Protein AF-A0A925EUQ7-F1 (afdb_monomer_lite)

Radius of gyration: 25.65 Å; chains: 1; bounding box: 48×37×69 Å

Structure (mmCIF, N/CA/C/O backbone):
data_AF-A0A925EUQ7-F1
#
_entry.id   AF-A0A925EUQ7-F1
#
loop_
_atom_site.group_PDB
_atom_site.id
_atom_site.type_symbol
_atom_site.label_atom_id
_atom_site.label_alt_id
_atom_site.label_comp_id
_atom_site.label_asym_id
_atom_site.label_entity_id
_atom_site.label_seq_id
_atom_site.pdbx_PDB_ins_code
_atom_site.Cartn_x
_atom_site.Cartn_y
_atom_site.Cartn_z
_atom_site.occupancy
_atom_site.B_iso_or_equiv
_atom_site.auth_seq_id
_atom_site.auth_comp_id
_atom_site.auth_asym_id
_atom_site.auth_atom_id
_atom_site.pdbx_PDB_model_num
ATOM 1 N N . MET A 1 1 ? -0.879 -7.348 19.065 1.00 62.16 1 MET A N 1
ATOM 2 C CA . MET A 1 1 ? -1.419 -6.017 18.698 1.00 62.16 1 MET A CA 1
ATOM 3 C C . MET A 1 1 ? -2.937 -6.036 18.747 1.00 62.16 1 MET A C 1
ATOM 5 O O . MET A 1 1 ? -3.529 -6.949 18.181 1.00 62.16 1 MET A O 1
ATOM 9 N N . ARG A 1 2 ? -3.569 -5.064 19.416 1.00 81.19 2 ARG A N 1
ATOM 10 C CA . ARG A 1 2 ? -5.034 -4.912 19.427 1.00 81.19 2 ARG A CA 1
ATOM 11 C C . ARG A 1 2 ? -5.450 -3.785 18.475 1.00 81.19 2 ARG A C 1
ATOM 13 O O . ARG A 1 2 ? -4.927 -2.683 18.626 1.00 81.19 2 ARG A O 1
ATOM 20 N N . PRO A 1 3 ? -6.327 -4.042 17.492 1.00 91.00 3 PRO A N 1
ATOM 21 C CA . PRO A 1 3 ? -6.837 -2.993 16.625 1.00 91.00 3 PRO A CA 1
ATOM 22 C C . PRO A 1 3 ? -8.063 -2.298 17.217 1.00 91.00 3 PRO A C 1
ATOM 24 O O . PRO A 1 3 ? -8.810 -2.874 18.006 1.00 91.00 3 PRO A O 1
ATOM 27 N N . LEU A 1 4 ? -8.316 -1.092 16.723 1.00 92.56 4 LEU A N 1
ATOM 28 C CA . LEU A 1 4 ? -9.590 -0.401 16.852 1.00 92.56 4 LEU A CA 1
ATOM 29 C C . LEU A 1 4 ? -10.462 -0.732 15.633 1.00 92.56 4 LEU A C 1
ATOM 31 O O . LEU A 1 4 ? -10.023 -0.554 14.496 1.00 92.56 4 LEU A O 1
ATOM 35 N N . ILE A 1 5 ? -11.692 -1.201 15.849 1.00 94.00 5 ILE A N 1
ATOM 36 C CA . ILE A 1 5 ? -12.590 -1.626 14.766 1.00 94.00 5 ILE A CA 1
ATOM 37 C C . ILE A 1 5 ? -13.762 -0.651 14.654 1.00 94.00 5 ILE A C 1
ATOM 39 O O . ILE A 1 5 ? -14.476 -0.400 15.623 1.00 94.00 5 ILE A O 1
ATOM 43 N N . VAL A 1 6 ? -13.977 -0.124 13.450 1.00 92.75 6 VAL A N 1
ATOM 44 C CA . VAL A 1 6 ? -15.089 0.771 13.113 1.00 92.75 6 VAL A CA 1
ATOM 45 C C . VAL A 1 6 ? -15.906 0.147 11.991 1.00 92.75 6 VAL A C 1
ATOM 47 O O . VAL A 1 6 ? -15.354 -0.302 10.989 1.00 92.75 6 VAL A O 1
ATOM 50 N N . ARG A 1 7 ? -17.231 0.157 12.115 1.00 91.69 7 ARG A N 1
ATOM 51 C CA . ARG A 1 7 ? -18.142 -0.189 11.021 1.00 91.69 7 ARG A CA 1
ATOM 52 C C . ARG A 1 7 ? -18.559 1.063 10.267 1.00 91.69 7 ARG A C 1
ATOM 54 O O . ARG A 1 7 ? -19.030 2.010 10.888 1.00 91.69 7 ARG A O 1
ATOM 61 N N . SER A 1 8 ? -18.427 1.033 8.946 1.00 84.50 8 SER A N 1
ATOM 62 C CA . SER A 1 8 ? -18.940 2.061 8.036 1.00 84.50 8 SER A CA 1
ATOM 63 C C . SER A 1 8 ? -20.470 2.022 7.960 1.00 84.50 8 SER A C 1
ATOM 65 O O . SER A 1 8 ? -21.066 0.942 7.973 1.00 84.50 8 SER A O 1
ATOM 67 N N . SER A 1 9 ? -21.101 3.190 7.844 1.00 75.19 9 SER A N 1
ATOM 68 C CA . SER A 1 9 ? -22.552 3.340 7.682 1.00 75.19 9 SER A CA 1
ATOM 69 C C . SER A 1 9 ? -23.068 2.799 6.346 1.00 75.19 9 SER A C 1
ATOM 71 O O . SER A 1 9 ? -23.958 1.952 6.328 1.00 75.19 9 SER A O 1
ATOM 73 N N . ASP A 1 10 ? -22.496 3.274 5.237 1.00 69.88 10 ASP A N 1
ATOM 74 C CA . ASP A 1 10 ? -23.041 3.061 3.889 1.00 69.88 10 ASP A CA 1
ATOM 75 C C . ASP A 1 10 ? -22.821 1.624 3.404 1.00 69.88 10 ASP A C 1
ATOM 77 O O . ASP A 1 10 ? -23.720 0.973 2.878 1.00 69.88 10 ASP A O 1
ATOM 81 N N . SER A 1 11 ? -21.599 1.118 3.579 1.00 76.50 11 SER A N 1
ATOM 82 C CA . SER A 1 11 ? -21.182 -0.177 3.033 1.00 76.50 11 SER A CA 1
ATOM 83 C C . SER A 1 11 ? -21.273 -1.323 4.035 1.00 76.50 11 SER A C 1
ATOM 85 O O . SER A 1 11 ? -21.056 -2.470 3.654 1.00 76.50 11 SER A O 1
ATOM 87 N N . LYS A 1 12 ? -21.506 -1.025 5.324 1.00 81.69 12 LYS A N 1
ATOM 88 C CA . LYS A 1 12 ? -21.314 -1.955 6.456 1.00 81.69 12 LYS A CA 1
ATOM 89 C C . LYS A 1 12 ? -19.905 -2.570 6.530 1.00 81.69 12 LYS A C 1
ATOM 91 O O . LYS A 1 12 ? -19.685 -3.499 7.304 1.00 81.69 12 LYS A O 1
ATOM 96 N N . GLY A 1 13 ? -18.951 -2.048 5.755 1.00 87.62 13 GLY A N 1
ATOM 97 C CA . GLY A 1 13 ? -17.566 -2.504 5.741 1.00 87.62 13 GLY A CA 1
ATOM 98 C C . GLY A 1 13 ? -16.857 -2.214 7.061 1.00 87.62 13 GLY A C 1
ATOM 99 O O . GLY A 1 13 ? -17.195 -1.257 7.763 1.00 87.62 13 GLY A O 1
ATOM 100 N N . LEU A 1 14 ? -15.866 -3.039 7.390 1.00 90.69 14 LEU A N 1
ATOM 101 C CA . LEU A 1 14 ? -15.052 -2.881 8.590 1.00 90.69 14 LEU A CA 1
ATOM 102 C C . LEU A 1 14 ? -13.776 -2.107 8.274 1.00 90.69 14 LEU A C 1
ATOM 104 O O . LEU A 1 14 ? -13.058 -2.412 7.326 1.00 90.69 14 LEU A O 1
ATOM 108 N N . HIS A 1 15 ? -13.496 -1.111 9.101 1.00 90.81 15 HIS A N 1
ATOM 109 C CA . HIS A 1 15 ? -12.253 -0.366 9.115 1.00 90.81 15 HIS A CA 1
ATOM 110 C C . HIS A 1 15 ? -11.481 -0.790 10.360 1.00 90.81 15 HIS A C 1
ATOM 112 O O . HIS A 1 15 ? -11.967 -0.640 11.481 1.00 90.81 15 HIS A O 1
ATOM 118 N N . VAL A 1 16 ? -10.285 -1.334 10.154 1.00 92.12 16 VAL A N 1
ATOM 119 C CA . VAL A 1 16 ? -9.424 -1.840 11.224 1.00 92.12 16 VAL A CA 1
ATOM 120 C C . VAL A 1 16 ? -8.230 -0.902 11.344 1.00 92.12 16 VAL A C 1
ATOM 122 O O . VAL A 1 16 ? -7.374 -0.857 10.461 1.00 92.12 16 VAL A O 1
ATOM 125 N N . TYR A 1 17 ? -8.198 -0.119 12.416 1.00 92.12 17 TYR A N 1
ATOM 126 C CA . TYR A 1 17 ? -7.148 0.855 12.685 1.00 92.12 17 TYR A CA 1
ATOM 127 C C . TYR A 1 17 ? -6.123 0.273 13.656 1.00 92.12 17 TYR A C 1
ATOM 129 O O . TYR A 1 17 ? -6.476 -0.309 14.682 1.00 92.12 17 TYR A O 1
ATOM 137 N N . TYR A 1 18 ? -4.847 0.487 13.348 1.00 92.38 18 TYR A N 1
ATOM 138 C CA . TYR A 1 18 ? -3.726 0.205 14.239 1.00 92.38 18 TYR A CA 1
ATOM 139 C C . TYR A 1 18 ? -3.042 1.537 14.570 1.00 92.38 18 TYR A C 1
ATOM 141 O O . TYR A 1 18 ? -2.292 2.048 13.735 1.00 92.38 18 TYR A O 1
ATOM 149 N N . PRO A 1 19 ? -3.329 2.142 15.735 1.00 92.75 19 PRO A N 1
ATOM 150 C CA . PRO A 1 19 ? -2.656 3.358 16.185 1.00 92.75 19 PRO A CA 1
ATOM 151 C C . PRO A 1 19 ? -1.192 3.059 16.507 1.00 92.75 19 PRO A C 1
ATOM 153 O O . PRO A 1 19 ? -0.906 2.409 17.502 1.00 92.75 19 PRO A O 1
ATOM 156 N N . ILE A 1 20 ? -0.260 3.469 15.649 1.00 91.25 20 ILE A N 1
ATOM 157 C CA . ILE A 1 20 ? 1.167 3.176 15.837 1.00 91.25 20 ILE A CA 1
ATOM 158 C C . ILE A 1 20 ? 1.811 4.344 16.608 1.00 91.25 20 ILE A C 1
ATOM 160 O O . ILE A 1 20 ? 1.841 5.450 16.066 1.00 91.25 20 ILE A O 1
ATOM 164 N N . PRO A 1 21 ? 2.355 4.127 17.825 1.00 91.69 21 PRO A N 1
ATOM 165 C CA . PRO A 1 21 ? 2.913 5.197 18.666 1.00 91.69 21 PRO A CA 1
ATOM 166 C C . PRO A 1 21 ? 4.316 5.658 18.236 1.00 91.69 21 PRO A C 1
ATOM 168 O O . PRO A 1 21 ? 4.877 6.580 18.822 1.00 91.69 21 PRO A O 1
ATOM 171 N N . ILE A 1 22 ? 4.903 5.006 17.232 1.00 91.25 22 ILE A N 1
ATOM 172 C CA . ILE A 1 22 ? 6.268 5.246 16.763 1.00 91.25 22 ILE A CA 1
ATOM 173 C C . ILE A 1 22 ? 6.297 5.745 15.319 1.00 91.25 22 ILE A C 1
ATOM 175 O O . ILE A 1 22 ? 5.493 5.354 14.470 1.00 91.25 22 ILE A O 1
ATOM 179 N N . THR A 1 23 ? 7.297 6.562 15.003 1.00 91.88 23 THR A N 1
ATOM 180 C CA . THR A 1 23 ? 7.538 7.001 13.628 1.00 91.88 23 THR A CA 1
ATOM 181 C C . THR A 1 23 ? 8.155 5.869 12.813 1.00 91.88 23 THR A C 1
ATOM 183 O O . THR A 1 23 ? 9.270 5.424 13.079 1.00 91.88 23 THR A O 1
ATOM 186 N N . VAL A 1 24 ? 7.454 5.433 11.766 1.00 89.62 24 VAL A N 1
ATOM 187 C CA . VAL A 1 24 ? 7.926 4.402 10.832 1.00 89.62 24 VAL A CA 1
ATOM 188 C C . VAL A 1 24 ? 7.738 4.838 9.384 1.00 89.62 24 VAL A C 1
ATOM 190 O O . VAL A 1 24 ? 6.888 5.662 9.054 1.00 89.62 24 VAL A O 1
ATOM 193 N N . SER A 1 25 ? 8.526 4.259 8.477 1.00 88.56 25 SER A N 1
ATOM 194 C CA . SER A 1 25 ? 8.350 4.496 7.044 1.00 88.56 25 SER A CA 1
ATOM 195 C C . SER A 1 25 ? 7.015 3.918 6.575 1.00 88.56 25 SER A C 1
ATOM 197 O O . SER A 1 25 ? 6.838 2.700 6.576 1.00 88.56 25 SER A O 1
ATOM 199 N N . SER A 1 26 ? 6.115 4.777 6.093 1.00 86.06 26 SER A N 1
ATOM 200 C CA . SER A 1 26 ? 4.804 4.383 5.554 1.00 86.06 26 SER A CA 1
ATOM 201 C C . SER A 1 26 ? 4.907 3.331 4.444 1.00 86.06 26 SER A C 1
ATOM 203 O O . SER A 1 26 ? 4.107 2.398 4.389 1.00 86.06 26 SER A O 1
ATOM 205 N N . TYR A 1 27 ? 5.937 3.427 3.596 1.00 85.81 27 TYR A N 1
ATOM 206 C CA . TYR A 1 27 ? 6.201 2.454 2.539 1.00 85.81 27 TYR A CA 1
ATOM 207 C C . TYR A 1 27 ? 6.536 1.063 3.093 1.00 85.81 27 TYR A C 1
ATOM 209 O O . TYR A 1 27 ? 5.933 0.073 2.675 1.00 85.81 27 TYR A O 1
ATOM 217 N N . TYR A 1 28 ? 7.488 0.971 4.030 1.00 89.50 28 TYR A N 1
ATOM 218 C CA . TYR A 1 28 ? 7.873 -0.324 4.598 1.00 89.50 28 TYR A CA 1
ATOM 219 C C . TYR A 1 28 ? 6.812 -0.875 5.544 1.00 89.50 28 TYR A C 1
ATOM 221 O O . TYR A 1 28 ? 6.623 -2.086 5.565 1.00 89.50 28 TYR A O 1
ATOM 229 N N . LEU A 1 29 ? 6.076 -0.019 6.254 1.00 91.44 29 LEU A N 1
ATOM 230 C CA . LEU A 1 29 ? 4.905 -0.420 7.027 1.00 91.44 29 LEU A CA 1
ATOM 231 C C . LEU A 1 29 ? 3.867 -1.086 6.117 1.00 91.44 29 LEU A C 1
ATOM 233 O O . LEU A 1 29 ? 3.455 -2.215 6.372 1.00 91.44 29 LEU A O 1
ATOM 237 N N . SER A 1 30 ? 3.519 -0.432 5.005 1.00 89.81 30 SER A N 1
ATOM 238 C CA . SER A 1 30 ? 2.578 -0.980 4.027 1.00 89.81 30 SER A CA 1
ATOM 239 C C . SER A 1 30 ? 3.068 -2.301 3.430 1.00 89.81 30 SER A C 1
ATOM 241 O O . SER A 1 30 ? 2.307 -3.258 3.323 1.00 89.81 30 SER A O 1
ATOM 243 N N . LYS A 1 31 ? 4.359 -2.403 3.088 1.00 89.31 31 LYS A N 1
ATOM 244 C CA . LYS A 1 31 ? 4.938 -3.663 2.604 1.00 89.31 31 LYS A CA 1
ATOM 245 C C . LYS A 1 31 ? 4.912 -4.766 3.654 1.00 89.31 31 LYS A C 1
ATOM 247 O O . LYS A 1 31 ? 4.560 -5.891 3.326 1.00 89.31 31 LYS A O 1
ATOM 252 N N . THR A 1 32 ? 5.223 -4.440 4.901 1.00 92.19 32 THR A N 1
ATOM 253 C CA . THR A 1 32 ? 5.207 -5.403 6.008 1.00 92.19 32 THR A CA 1
ATOM 254 C C . THR A 1 32 ? 3.795 -5.951 6.209 1.00 92.19 32 THR A C 1
ATOM 256 O O . THR A 1 32 ? 3.604 -7.163 6.213 1.00 92.19 32 THR A O 1
ATOM 259 N N . ALA A 1 33 ? 2.791 -5.071 6.266 1.00 92.38 33 ALA A N 1
ATOM 260 C CA . ALA A 1 33 ? 1.392 -5.472 6.390 1.00 92.38 33 ALA A CA 1
ATOM 261 C C . ALA A 1 33 ? 0.895 -6.259 5.164 1.00 92.38 33 ALA A C 1
ATOM 263 O O . ALA A 1 33 ? 0.220 -7.272 5.324 1.00 92.38 33 ALA A O 1
ATOM 264 N N . GLN A 1 34 ? 1.280 -5.859 3.945 1.00 90.88 34 GLN A N 1
ATOM 265 C CA . GLN A 1 34 ? 0.984 -6.617 2.726 1.00 90.88 34 GLN A CA 1
ATOM 266 C C . GLN A 1 34 ? 1.535 -8.047 2.814 1.00 90.88 34 GLN A C 1
ATOM 268 O O . GLN A 1 34 ? 0.799 -8.998 2.577 1.00 90.88 34 GLN A O 1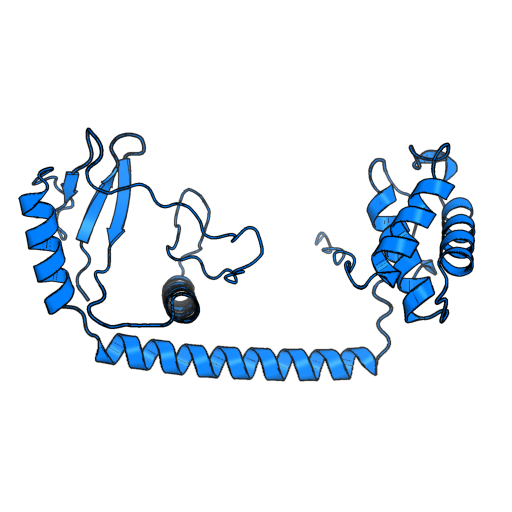
ATOM 273 N N . HIS A 1 35 ? 2.808 -8.204 3.183 1.00 89.81 35 HIS A N 1
ATOM 274 C CA . HIS A 1 35 ? 3.444 -9.516 3.281 1.00 89.81 35 HIS A CA 1
ATOM 275 C C . HIS A 1 35 ? 2.807 -10.375 4.376 1.00 89.81 35 HIS A C 1
ATOM 277 O O . HIS A 1 35 ? 2.654 -11.578 4.178 1.00 89.81 35 HIS A O 1
ATOM 283 N N . ALA A 1 36 ? 2.430 -9.778 5.511 1.00 91.12 36 ALA A N 1
ATOM 284 C CA . ALA A 1 36 ? 1.742 -10.481 6.590 1.00 91.12 36 ALA A CA 1
ATOM 285 C C . ALA A 1 36 ? 0.371 -11.009 6.137 1.00 91.12 36 ALA A C 1
ATOM 287 O O . ALA A 1 36 ? 0.075 -12.185 6.333 1.00 91.12 36 ALA A O 1
ATOM 288 N N . LEU A 1 37 ? -0.427 -10.172 5.464 1.00 90.88 37 LEU A N 1
ATOM 289 C CA . LEU A 1 37 ? -1.730 -10.561 4.918 1.00 90.88 37 LEU A CA 1
ATOM 290 C C . LEU A 1 37 ? -1.596 -11.655 3.853 1.00 90.88 37 LEU A C 1
ATOM 292 O O . LEU A 1 37 ? -2.289 -12.666 3.926 1.00 90.88 37 LEU A O 1
ATOM 296 N N . GLU A 1 38 ? -0.669 -11.493 2.908 1.00 88.69 38 GLU A N 1
ATOM 297 C CA . GLU A 1 38 ? -0.410 -12.485 1.857 1.00 88.69 38 GLU A CA 1
ATOM 298 C C . GLU A 1 38 ? 0.080 -13.821 2.438 1.00 88.69 38 GLU A C 1
ATOM 300 O O . GLU A 1 38 ? -0.362 -14.879 1.999 1.00 88.69 38 GLU A O 1
ATOM 305 N N . SER A 1 39 ? 0.944 -13.791 3.461 1.00 87.69 39 SER A N 1
ATOM 306 C CA . SER A 1 39 ? 1.436 -15.008 4.133 1.00 87.69 39 SER A CA 1
ATOM 307 C C . SER A 1 39 ? 0.339 -15.719 4.928 1.00 87.69 39 SER A C 1
ATOM 309 O O . SER A 1 39 ? 0.385 -16.936 5.074 1.00 87.69 39 SER A O 1
ATOM 311 N N . ALA A 1 40 ? -0.661 -14.976 5.404 1.00 91.25 40 ALA A N 1
ATOM 312 C CA . ALA A 1 40 ? -1.865 -15.520 6.026 1.00 91.25 40 ALA A CA 1
ATOM 313 C C . ALA A 1 40 ? -2.926 -15.980 5.000 1.00 91.25 40 ALA A C 1
ATOM 315 O O . ALA A 1 40 ? -4.020 -16.378 5.388 1.00 91.25 40 ALA A O 1
ATOM 316 N N . GLY A 1 41 ? -2.620 -15.937 3.697 1.00 91.44 41 GLY A N 1
ATOM 317 C CA . GLY A 1 41 ? -3.508 -16.397 2.625 1.00 91.44 41 GLY A CA 1
ATOM 318 C C . GLY A 1 41 ? -4.533 -15.363 2.155 1.00 91.44 41 GLY A C 1
ATOM 319 O O . GLY A 1 41 ? -5.379 -15.676 1.317 1.00 91.44 41 GLY A O 1
ATOM 320 N N . PHE A 1 42 ? -4.466 -14.123 2.645 1.00 89.25 42 PHE A N 1
ATOM 321 C CA . PHE A 1 42 ? -5.362 -13.062 2.200 1.00 89.25 42 PHE A CA 1
ATOM 322 C C . PHE A 1 42 ? -4.878 -12.420 0.901 1.00 89.25 42 PHE A C 1
ATOM 324 O O . PHE A 1 42 ? -3.694 -12.138 0.710 1.00 89.25 42 PHE A O 1
ATOM 331 N N . LYS A 1 43 ? -5.828 -12.108 0.016 1.00 87.19 43 LYS A N 1
ATOM 332 C CA . LYS A 1 43 ? -5.572 -11.384 -1.230 1.00 87.19 43 LYS A CA 1
ATOM 333 C C . LYS A 1 43 ? -6.065 -9.948 -1.105 1.00 87.19 43 LYS A C 1
ATOM 335 O O . LYS A 1 43 ? -7.248 -9.716 -0.881 1.00 87.19 43 LYS A O 1
ATOM 340 N N . LEU A 1 44 ? -5.166 -8.985 -1.300 1.00 83.44 44 LEU A N 1
ATOM 341 C CA . LEU A 1 44 ? -5.540 -7.574 -1.375 1.00 83.44 44 LEU A CA 1
ATOM 342 C C . LEU A 1 44 ? -6.313 -7.306 -2.676 1.00 83.44 44 LEU A C 1
ATOM 344 O O . LEU A 1 44 ? -5.795 -7.530 -3.773 1.00 83.44 44 LEU A O 1
ATOM 348 N N . SER A 1 45 ? -7.536 -6.797 -2.562 1.00 81.00 45 SER A N 1
ATOM 349 C CA . SER A 1 45 ? -8.402 -6.441 -3.690 1.00 81.00 45 SER A CA 1
ATOM 350 C C . SER A 1 45 ? -9.241 -5.211 -3.343 1.00 81.00 45 SER A C 1
ATOM 352 O O . SER A 1 45 ? -9.631 -4.998 -2.193 1.00 81.00 45 SER A O 1
ATOM 354 N N . SER A 1 46 ? -9.498 -4.355 -4.337 1.00 79.94 46 SER A N 1
ATOM 355 C CA . SER A 1 46 ? -10.294 -3.152 -4.083 1.00 79.94 46 SER A CA 1
ATOM 356 C C . SER A 1 46 ? -11.724 -3.510 -3.692 1.00 79.94 46 SER A C 1
ATOM 358 O O . SER A 1 46 ? -12.324 -4.386 -4.307 1.00 79.94 46 SER A O 1
ATOM 360 N N . GLY A 1 47 ? -12.256 -2.828 -2.681 1.00 80.38 47 GLY A N 1
ATOM 361 C CA . GLY A 1 47 ? -13.611 -3.046 -2.173 1.00 80.38 47 GLY A CA 1
ATOM 362 C C . GLY A 1 47 ? -13.823 -4.306 -1.323 1.00 80.38 47 GLY A C 1
ATOM 363 O O . GLY A 1 47 ? -14.906 -4.440 -0.764 1.00 80.38 47 GLY A O 1
ATOM 364 N N . GLN A 1 48 ? -12.835 -5.203 -1.183 1.00 85.94 48 GLN A N 1
ATOM 365 C CA . GLN A 1 48 ? -12.941 -6.366 -0.280 1.00 85.94 48 GLN A CA 1
ATOM 366 C C . GLN A 1 48 ? -11.918 -6.299 0.854 1.00 85.94 48 GLN A C 1
ATOM 368 O O . GLN A 1 48 ? -12.295 -6.318 2.020 1.00 85.94 48 GLN A O 1
ATOM 373 N N . LEU A 1 49 ? -10.629 -6.186 0.518 1.00 87.81 49 LEU A N 1
ATOM 374 C CA . LEU A 1 49 ? -9.550 -6.060 1.494 1.00 87.81 49 LEU A CA 1
ATOM 375 C C . LEU A 1 49 ? -8.528 -5.048 0.993 1.00 87.81 49 LEU A C 1
ATOM 377 O O . LEU A 1 49 ? -7.716 -5.314 0.102 1.00 87.81 49 LEU A O 1
ATOM 381 N N . GLU A 1 50 ? -8.577 -3.867 1.591 1.00 87.75 50 GLU A N 1
ATOM 382 C CA . GLU A 1 50 ? -7.739 -2.737 1.229 1.00 87.75 50 GLU A CA 1
ATOM 383 C C . GLU A 1 50 ? -6.779 -2.395 2.366 1.00 87.75 50 GLU A C 1
ATOM 385 O O . GLU A 1 50 ? -7.133 -2.470 3.539 1.00 87.75 50 GLU A O 1
ATOM 390 N N . LEU A 1 51 ? -5.556 -1.998 2.009 1.00 87.75 51 LEU A N 1
ATOM 391 C CA . LEU A 1 51 ? -4.514 -1.636 2.963 1.00 87.75 51 LEU A CA 1
ATOM 392 C C . LEU A 1 51 ? -4.175 -0.148 2.854 1.00 87.75 51 LEU A C 1
ATOM 394 O O . LEU A 1 51 ? -3.920 0.363 1.756 1.00 87.75 51 LEU A O 1
ATOM 398 N N . PHE A 1 52 ? -4.121 0.516 4.008 1.00 87.00 52 PHE A N 1
ATOM 399 C CA . PHE A 1 52 ? -3.796 1.932 4.147 1.00 87.00 52 PHE A CA 1
ATOM 400 C C . PHE A 1 52 ? -2.707 2.108 5.221 1.00 87.00 52 PHE A C 1
ATOM 402 O O . PHE A 1 52 ? -2.886 1.608 6.328 1.00 87.00 52 PHE A O 1
ATOM 409 N N . PRO A 1 53 ? -1.589 2.803 4.932 1.00 81.25 53 PRO A N 1
ATOM 410 C CA . PRO A 1 53 ? -1.197 3.339 3.625 1.00 81.25 53 PRO A CA 1
ATOM 411 C C . PRO A 1 53 ? -0.980 2.219 2.593 1.00 81.25 53 PRO A C 1
ATOM 413 O O . PRO A 1 53 ? -0.681 1.082 2.955 1.00 81.25 53 PRO A O 1
ATOM 416 N N . ASN A 1 54 ? -1.127 2.525 1.301 1.00 75.69 54 ASN A N 1
ATOM 417 C CA . ASN A 1 54 ? -0.873 1.551 0.236 1.00 75.69 54 ASN A CA 1
ATOM 418 C C . ASN A 1 54 ? 0.619 1.513 -0.146 1.00 75.69 54 ASN A C 1
ATOM 420 O O . ASN A 1 54 ? 1.341 2.499 -0.010 1.00 75.69 54 ASN A O 1
ATOM 424 N N . ALA A 1 55 ? 1.094 0.375 -0.661 1.00 65.50 55 ALA A N 1
ATOM 425 C CA . ALA A 1 55 ? 2.520 0.140 -0.918 1.00 65.50 55 ALA A CA 1
ATOM 426 C C . ALA A 1 55 ? 3.023 0.803 -2.218 1.00 65.50 55 ALA A C 1
ATOM 428 O O . ALA A 1 55 ? 3.893 0.266 -2.916 1.00 65.50 55 ALA A O 1
ATOM 429 N N . LYS A 1 56 ? 2.439 1.945 -2.590 1.00 68.44 56 LYS A N 1
ATOM 430 C CA . LYS A 1 56 ? 2.811 2.713 -3.778 1.00 68.44 56 LYS A CA 1
ATOM 431 C C . LYS A 1 56 ? 3.885 3.741 -3.426 1.00 68.44 56 LYS A C 1
ATOM 433 O O . LYS A 1 56 ? 4.064 4.112 -2.269 1.00 68.44 56 LYS A O 1
ATOM 438 N N . ARG A 1 57 ? 4.661 4.152 -4.432 1.00 56.38 57 ARG A N 1
ATOM 439 C CA . ARG A 1 57 ? 5.694 5.174 -4.237 1.00 56.38 57 ARG A CA 1
ATOM 440 C C . ARG A 1 57 ? 5.031 6.516 -3.935 1.00 56.38 57 ARG A C 1
ATOM 442 O O . ARG A 1 57 ? 4.099 6.908 -4.634 1.00 56.38 57 ARG A O 1
ATOM 449 N N . TYR A 1 58 ? 5.541 7.180 -2.905 1.00 52.81 58 TYR A N 1
ATOM 450 C CA . TYR A 1 58 ? 5.315 8.600 -2.677 1.00 52.81 58 TYR A CA 1
ATOM 451 C C . TYR A 1 58 ? 6.100 9.393 -3.724 1.00 52.81 58 TYR A C 1
ATOM 453 O O . TYR A 1 58 ? 7.252 9.058 -4.006 1.00 52.81 58 TYR A O 1
ATOM 461 N N . ASP A 1 59 ? 5.447 10.386 -4.314 1.00 56.72 59 ASP A N 1
ATOM 462 C CA . ASP A 1 59 ? 5.995 11.293 -5.318 1.00 56.72 59 ASP A CA 1
ATOM 463 C C . ASP A 1 59 ? 5.699 12.726 -4.841 1.00 56.72 59 ASP A C 1
ATOM 465 O O . ASP A 1 59 ? 4.525 13.097 -4.810 1.00 56.72 59 ASP A O 1
ATOM 469 N N . PRO A 1 60 ? 6.703 13.484 -4.366 1.00 53.94 60 PRO A N 1
ATOM 470 C CA . PRO A 1 60 ? 6.490 14.824 -3.821 1.00 53.94 60 PRO A CA 1
ATOM 471 C C . PRO A 1 60 ? 6.080 15.856 -4.884 1.00 53.94 60 PRO A C 1
ATOM 473 O O . PRO A 1 60 ? 5.383 16.805 -4.540 1.00 53.94 60 PRO A O 1
ATOM 476 N N . ASP A 1 61 ? 6.453 15.645 -6.150 1.00 60.75 61 ASP A N 1
ATOM 477 C CA . ASP A 1 61 ? 6.247 16.601 -7.250 1.00 60.75 61 ASP A CA 1
ATOM 478 C C . ASP A 1 61 ? 5.165 16.131 -8.246 1.00 60.75 61 ASP A C 1
ATOM 480 O O . ASP A 1 61 ? 4.815 16.833 -9.197 1.00 60.75 61 ASP A O 1
ATOM 484 N N . GLY A 1 62 ? 4.616 14.929 -8.032 1.00 58.91 62 GLY A N 1
ATOM 485 C CA . GLY A 1 62 ? 3.625 14.284 -8.891 1.00 58.91 62 GLY A CA 1
ATOM 486 C C . GLY A 1 62 ? 2.334 13.881 -8.173 1.00 58.91 62 GLY A C 1
ATOM 487 O O . GLY A 1 62 ? 2.167 14.006 -6.960 1.00 58.91 62 GLY A O 1
ATOM 488 N N . ARG A 1 63 ? 1.370 13.341 -8.933 1.00 53.91 63 ARG A N 1
ATOM 489 C CA . ARG A 1 63 ? 0.150 12.751 -8.354 1.00 53.91 63 ARG A CA 1
ATOM 490 C C . ARG A 1 63 ? 0.516 11.496 -7.568 1.00 53.91 63 ARG A C 1
ATOM 492 O O . ARG A 1 63 ? 0.741 10.429 -8.144 1.00 53.91 63 ARG A O 1
ATOM 499 N N . THR A 1 64 ? 0.520 11.601 -6.244 1.00 52.41 64 THR A N 1
ATOM 500 C CA . THR A 1 64 ? 0.686 10.423 -5.397 1.00 52.41 64 THR A CA 1
ATOM 501 C C . THR A 1 64 ? -0.476 9.454 -5.610 1.00 52.41 64 THR A C 1
ATOM 503 O O . THR A 1 64 ? -1.643 9.831 -5.675 1.00 52.41 64 THR A O 1
ATOM 506 N N . SER A 1 65 ? -0.168 8.166 -5.737 1.00 56.62 65 SER A N 1
ATOM 507 C CA . SER A 1 65 ? -1.194 7.131 -5.899 1.00 56.62 65 SER A CA 1
ATOM 508 C C . SER A 1 65 ? -1.717 6.603 -4.555 1.00 56.62 65 SER A C 1
ATOM 510 O O . SER A 1 65 ? -2.241 5.481 -4.506 1.00 56.62 65 SER A O 1
ATOM 512 N N . PHE A 1 66 ? -1.542 7.360 -3.465 1.00 65.12 66 PHE A N 1
ATOM 513 C CA . PHE A 1 66 ? -2.121 7.005 -2.172 1.00 65.12 66 PHE A CA 1
ATOM 514 C C . PHE A 1 66 ? -3.636 6.990 -2.289 1.00 65.12 66 PHE A C 1
ATOM 516 O O . PHE A 1 66 ? -4.245 7.847 -2.925 1.00 65.12 66 PHE A O 1
ATOM 523 N N . ARG A 1 67 ? -4.251 5.962 -1.712 1.00 67.31 67 ARG A N 1
ATOM 524 C CA . ARG A 1 67 ? -5.706 5.913 -1.643 1.00 67.31 67 ARG A CA 1
ATOM 525 C C . ARG A 1 67 ? -6.160 6.850 -0.532 1.00 67.31 67 ARG A C 1
ATOM 527 O O . ARG A 1 67 ? -5.613 6.796 0.569 1.00 67.31 67 ARG A O 1
ATOM 534 N N . ALA A 1 68 ? -7.163 7.671 -0.822 1.00 67.62 68 ALA A N 1
ATOM 535 C CA . ALA A 1 68 ? -7.889 8.383 0.216 1.00 67.62 68 ALA A CA 1
ATOM 536 C C . ALA A 1 68 ? -8.599 7.355 1.108 1.00 67.62 68 ALA A C 1
ATOM 538 O O . ALA A 1 68 ? -9.217 6.416 0.604 1.00 67.62 68 ALA A O 1
ATOM 539 N N . HIS A 1 69 ? -8.486 7.525 2.420 1.00 74.06 69 HIS A N 1
ATOM 540 C CA . HIS A 1 69 ? -9.234 6.742 3.396 1.00 74.06 69 HIS A CA 1
ATOM 541 C C . HIS A 1 69 ? -10.403 7.596 3.892 1.00 74.06 69 HIS A C 1
ATOM 543 O O . HIS A 1 69 ? -10.271 8.815 4.015 1.00 74.06 69 HIS A O 1
ATOM 549 N N . ARG A 1 70 ? -11.562 6.982 4.148 1.00 72.88 70 ARG A N 1
ATOM 550 C CA . ARG A 1 70 ? -12.682 7.713 4.756 1.00 72.88 70 ARG A CA 1
ATOM 551 C C . ARG A 1 70 ? -12.389 7.974 6.232 1.00 72.88 70 ARG A C 1
ATOM 553 O O . ARG A 1 70 ? -11.802 7.125 6.907 1.00 72.88 70 ARG A O 1
ATOM 560 N N . LEU A 1 71 ? -12.828 9.137 6.713 1.00 77.19 71 LEU A N 1
ATOM 561 C CA . LEU A 1 71 ? -12.729 9.495 8.123 1.00 77.19 71 LEU A CA 1
ATOM 562 C C . LEU A 1 71 ? -13.555 8.523 8.983 1.00 77.19 71 LEU A C 1
ATOM 564 O O . LEU A 1 71 ? -14.655 8.135 8.573 1.00 77.19 71 LEU A O 1
ATOM 568 N N . PRO A 1 72 ? -13.045 8.123 10.160 1.00 79.94 72 PRO A N 1
ATOM 569 C CA . PRO A 1 72 ? -13.833 7.365 11.122 1.00 79.94 72 PRO A CA 1
ATOM 570 C C . PRO A 1 72 ? -14.995 8.216 11.666 1.00 79.94 72 PRO A C 1
ATOM 572 O O . PRO A 1 72 ? -14.951 9.444 11.619 1.00 79.94 72 PRO A O 1
ATOM 575 N N . LEU A 1 73 ? -16.028 7.552 12.199 1.00 80.25 73 LEU A N 1
ATOM 576 C CA . LEU A 1 73 ? -17.189 8.179 12.858 1.00 80.25 73 LEU A CA 1
ATOM 577 C C . LEU A 1 73 ? -18.067 9.105 11.988 1.00 80.25 73 LEU A C 1
ATOM 579 O O . LEU A 1 73 ? -18.793 9.949 12.511 1.00 80.25 73 LEU A O 1
ATOM 583 N N . LEU A 1 74 ? -18.079 8.936 10.662 1.00 79.31 74 LEU A N 1
ATOM 584 C CA . LEU A 1 74 ? -19.101 9.575 9.818 1.00 79.31 74 LEU A CA 1
ATOM 585 C C . LEU A 1 74 ? -20.511 9.081 10.197 1.00 79.31 74 LEU A C 1
ATOM 587 O O . LEU A 1 74 ? -20.657 7.968 10.702 1.00 79.31 74 LEU A O 1
ATOM 591 N N . LYS A 1 75 ? -21.555 9.883 9.937 1.00 77.75 75 LYS A N 1
ATOM 592 C CA . LYS A 1 75 ? -22.954 9.593 10.321 1.00 77.75 75 LYS A CA 1
ATOM 593 C C . LYS A 1 75 ? -23.344 8.134 10.028 1.00 77.75 75 LYS A C 1
ATOM 595 O O . LYS A 1 75 ? -23.331 7.706 8.879 1.00 77.75 75 LYS A O 1
ATOM 600 N N . GLY A 1 76 ? -23.706 7.397 11.082 1.00 79.31 76 GLY A N 1
ATOM 601 C CA . GLY A 1 76 ? -24.080 5.975 11.034 1.00 79.31 76 GLY A CA 1
ATOM 602 C C . GLY A 1 76 ? -22.921 4.980 11.194 1.00 79.31 76 GLY A C 1
ATOM 603 O O . GLY A 1 76 ? -23.150 3.775 11.111 1.00 79.31 76 GLY A O 1
ATOM 604 N N . SER A 1 77 ? -21.691 5.459 11.388 1.00 87.31 77 SER A N 1
ATOM 605 C CA . SER A 1 77 ? -20.537 4.619 11.716 1.00 87.31 77 SER A CA 1
ATOM 606 C C . SER A 1 77 ? -20.463 4.387 13.221 1.00 87.31 77 SER A C 1
ATOM 608 O O . SER A 1 77 ? -20.805 5.274 14.002 1.00 87.31 77 SER A O 1
ATOM 610 N N . PHE A 1 78 ? -19.991 3.210 13.626 1.00 92.38 78 PHE A N 1
ATOM 611 C CA . PHE A 1 78 ? -19.903 2.828 15.037 1.00 92.38 78 PHE A CA 1
ATOM 612 C C . PHE A 1 78 ? -18.584 2.128 15.341 1.00 92.38 78 PHE A C 1
ATOM 614 O O . PHE A 1 78 ? -18.094 1.335 14.536 1.00 92.38 78 PHE A O 1
ATOM 621 N N . LEU A 1 79 ? -18.048 2.395 16.524 1.00 93.88 79 LEU A N 1
ATOM 622 C CA . LEU A 1 79 ? -17.039 1.575 17.173 1.00 93.88 79 LEU A CA 1
ATOM 623 C C . LEU A 1 79 ? -17.635 0.212 17.512 1.00 93.88 79 LEU A C 1
ATOM 625 O O . LEU A 1 79 ? -18.761 0.128 18.015 1.00 93.88 79 LEU A O 1
ATOM 629 N N . LEU A 1 80 ? -16.874 -0.842 17.231 1.00 94.25 80 LEU A N 1
ATOM 630 C CA . LEU A 1 80 ? -17.272 -2.215 17.504 1.00 94.25 80 LEU A CA 1
ATOM 631 C C . LEU A 1 80 ? -16.439 -2.821 18.626 1.00 94.25 80 LEU A C 1
ATOM 633 O O . LEU A 1 80 ? -15.231 -2.592 18.716 1.00 94.25 80 LEU A O 1
ATOM 637 N N . HIS A 1 81 ? -17.082 -3.657 19.436 1.00 91.62 81 HIS A N 1
ATOM 638 C CA . HIS A 1 81 ? -16.382 -4.467 20.418 1.00 91.62 81 HIS A CA 1
ATOM 639 C C . HIS A 1 81 ? -15.490 -5.506 19.699 1.00 91.62 81 HIS A C 1
ATOM 641 O O . HIS A 1 81 ? -15.993 -6.219 18.824 1.00 91.62 81 HIS A O 1
ATOM 647 N N . PRO A 1 82 ? -14.188 -5.635 20.029 1.00 85.62 82 PRO A N 1
ATOM 648 C CA . PRO A 1 82 ? -13.249 -6.429 19.228 1.00 85.62 82 PRO A CA 1
ATOM 649 C C . PRO A 1 82 ? -13.573 -7.925 19.121 1.00 85.62 82 PRO A C 1
ATOM 651 O O . PRO A 1 82 ? -13.158 -8.566 18.161 1.00 85.62 82 PRO A O 1
ATOM 654 N N . GLN A 1 83 ? -14.277 -8.489 20.107 1.00 86.94 83 GLN A N 1
ATOM 655 C CA . GLN A 1 83 ? -14.615 -9.916 20.146 1.00 86.94 83 GLN A CA 1
ATOM 656 C C . GLN A 1 83 ? -16.013 -10.214 19.602 1.00 86.94 83 GLN A C 1
ATOM 658 O O . GLN A 1 83 ? -16.207 -11.242 18.963 1.00 86.94 83 GLN A O 1
ATOM 663 N N . THR A 1 84 ? -16.988 -9.340 19.863 1.00 91.12 84 THR A N 1
ATOM 664 C CA . THR A 1 84 ? -18.399 -9.598 19.516 1.00 91.12 84 THR A CA 1
ATOM 665 C C . THR A 1 84 ? -18.819 -8.897 18.229 1.00 91.12 84 THR A C 1
ATOM 667 O O . THR A 1 84 ? -19.843 -9.246 17.655 1.00 91.12 84 THR A O 1
ATOM 670 N N . PHE A 1 85 ? -18.032 -7.924 17.752 1.00 90.69 85 PHE A N 1
ATOM 671 C CA . PHE A 1 85 ? -18.368 -7.047 16.625 1.00 90.69 85 PHE A CA 1
ATOM 672 C C . PHE A 1 85 ? -19.675 -6.260 16.822 1.00 90.69 85 PHE A C 1
ATOM 674 O O . PHE A 1 85 ? -20.239 -5.714 15.868 1.00 90.69 85 PHE A O 1
ATOM 681 N N . GLU A 1 86 ? -20.145 -6.158 18.064 1.00 93.62 86 GLU A N 1
ATOM 682 C CA . GLU A 1 86 ? -21.339 -5.400 18.407 1.00 93.62 86 GLU A CA 1
ATOM 683 C C . GLU A 1 86 ? -21.018 -3.902 18.503 1.00 93.62 86 GLU A C 1
ATOM 685 O O . GLU A 1 86 ? -19.970 -3.529 19.045 1.00 93.62 86 GLU A O 1
ATOM 690 N N . PRO A 1 87 ? -21.887 -3.024 17.973 1.00 93.06 87 PRO A N 1
ATOM 691 C CA . PRO A 1 87 ? -21.720 -1.582 18.102 1.00 93.06 87 PRO A CA 1
ATOM 692 C C . PRO A 1 87 ? -21.861 -1.148 19.557 1.00 93.06 87 PRO A C 1
ATOM 694 O O . PRO A 1 87 ? -22.864 -1.480 20.183 1.00 93.06 87 PRO A O 1
ATOM 697 N N . TYR A 1 88 ? -20.915 -0.357 20.065 1.00 93.56 88 TYR A N 1
ATOM 698 C CA . TYR A 1 88 ? -21.006 0.167 21.436 1.00 93.56 88 TYR A CA 1
ATOM 699 C C . TYR A 1 88 ? -20.984 1.696 21.525 1.00 93.56 88 TYR A C 1
ATOM 701 O O . TYR A 1 88 ? -21.521 2.249 22.478 1.00 93.56 88 TYR A O 1
ATOM 709 N N . SER A 1 89 ? -20.394 2.401 20.555 1.00 93.25 89 SER A N 1
ATOM 710 C CA . SER A 1 89 ? -20.364 3.869 20.568 1.00 93.25 89 SER A CA 1
ATOM 711 C C . SER A 1 89 ? -20.160 4.465 19.175 1.00 93.25 89 SER A C 1
ATOM 713 O O . SER A 1 89 ? -19.660 3.811 18.262 1.00 93.25 89 SER A O 1
ATOM 715 N N . ASN A 1 90 ? -20.551 5.723 19.003 1.00 91.62 90 ASN A N 1
ATOM 716 C CA . ASN A 1 90 ? -20.248 6.561 17.846 1.00 91.62 90 ASN A CA 1
ATOM 717 C C . ASN A 1 90 ? -19.719 7.953 18.249 1.00 91.62 90 ASN A C 1
ATOM 719 O O . ASN A 1 90 ? -19.731 8.872 17.430 1.00 91.62 90 ASN A O 1
ATOM 723 N N . THR A 1 91 ? -19.276 8.129 19.498 1.00 92.06 91 THR A N 1
ATOM 724 C CA . THR A 1 91 ? -18.809 9.427 19.996 1.00 92.06 91 THR A CA 1
ATOM 725 C C . THR A 1 91 ? -17.319 9.632 19.725 1.00 92.06 91 THR A C 1
ATOM 727 O O . THR A 1 91 ? -16.524 8.688 19.735 1.00 92.06 91 THR A O 1
ATOM 730 N N . LEU A 1 92 ? -16.915 10.890 19.514 1.00 91.31 92 LEU A N 1
ATOM 731 C CA . LEU A 1 92 ? -15.501 11.239 19.349 1.00 91.31 92 LEU A CA 1
ATOM 732 C C . LEU A 1 92 ? -14.685 10.925 20.611 1.00 91.31 92 LEU A C 1
ATOM 734 O O . LEU A 1 92 ? -13.557 10.453 20.500 1.00 91.31 92 LEU A O 1
ATOM 738 N N . SER A 1 93 ? -15.256 11.156 21.797 1.00 93.62 93 SER A N 1
ATOM 739 C CA . SER A 1 93 ? -14.572 10.901 23.067 1.00 93.62 93 SER A CA 1
ATOM 740 C C . SER A 1 93 ? -14.222 9.423 23.223 1.00 93.62 93 SER A C 1
ATOM 742 O O . SER A 1 93 ? -13.083 9.099 23.543 1.00 93.62 93 SER A O 1
ATOM 744 N N . ASP A 1 94 ? -15.162 8.521 22.932 1.00 94.00 94 ASP A N 1
ATOM 745 C CA . ASP A 1 94 ? -14.912 7.080 23.036 1.00 94.00 94 ASP A CA 1
ATOM 746 C C . ASP A 1 94 ? -13.902 6.605 21.992 1.00 94.00 94 ASP A C 1
ATOM 748 O O . ASP A 1 94 ? -13.069 5.747 22.283 1.00 94.00 94 ASP A O 1
ATOM 752 N N . PHE A 1 95 ? -13.929 7.191 20.791 1.00 93.06 95 PHE A N 1
ATOM 753 C CA . PHE A 1 95 ? -12.943 6.895 19.755 1.00 93.06 95 PHE A CA 1
ATOM 754 C C . PHE A 1 95 ? -11.538 7.311 20.175 1.00 93.06 95 PHE A C 1
ATOM 756 O O . PHE A 1 95 ? -10.618 6.512 20.035 1.00 93.06 95 PHE A O 1
ATOM 763 N N . LEU A 1 96 ? -11.357 8.523 20.707 1.00 9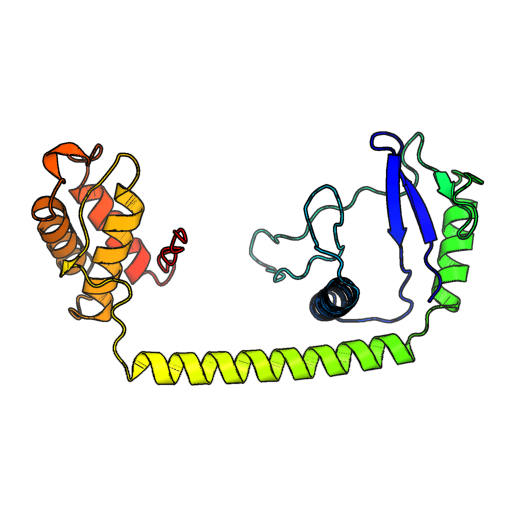3.56 96 LEU A N 1
ATOM 764 C CA . LEU A 1 96 ? -10.045 9.002 21.152 1.00 93.56 96 LEU A CA 1
ATOM 765 C C . LEU A 1 96 ? -9.527 8.201 22.351 1.00 93.56 96 LEU A C 1
ATOM 767 O O . LEU A 1 96 ? -8.360 7.811 22.363 1.00 93.56 96 LEU A O 1
ATOM 771 N N . SER A 1 97 ? -10.394 7.882 23.315 1.00 94.00 97 SER A N 1
ATOM 772 C CA . SER A 1 97 ? -10.046 7.014 24.445 1.00 94.00 97 SER A CA 1
ATOM 773 C C . SER A 1 97 ? -9.597 5.630 23.973 1.00 94.00 97 SER A C 1
ATOM 775 O O . SER A 1 97 ? -8.542 5.141 24.380 1.00 94.00 97 SER A O 1
ATOM 777 N N . ALA A 1 98 ? -10.353 5.013 23.062 1.00 93.00 98 ALA A N 1
ATOM 778 C CA . ALA A 1 98 ? -10.006 3.712 22.504 1.00 93.00 98 ALA A CA 1
ATOM 779 C C . ALA A 1 98 ? -8.741 3.772 21.629 1.00 93.00 98 ALA A C 1
ATOM 781 O O . ALA A 1 98 ? -7.941 2.837 21.648 1.00 93.00 98 ALA A O 1
ATOM 782 N N . TRP A 1 99 ? -8.531 4.868 20.896 1.00 93.88 99 TRP A N 1
ATOM 783 C CA . TRP A 1 99 ? -7.330 5.107 20.097 1.00 93.88 99 TRP A CA 1
ATOM 784 C C . TRP A 1 99 ? -6.079 5.164 20.972 1.00 93.88 99 TRP A C 1
ATOM 786 O O . TRP A 1 99 ? -5.118 4.448 20.693 1.00 93.88 99 TRP A O 1
ATOM 796 N N . ASN A 1 100 ? -6.106 5.955 22.048 1.00 93.94 100 ASN A N 1
ATOM 797 C CA . ASN A 1 100 ? -4.991 6.078 22.987 1.00 93.94 100 ASN A CA 1
ATOM 798 C C . ASN A 1 100 ? -4.683 4.735 23.654 1.00 93.94 100 ASN A C 1
ATOM 800 O O . ASN A 1 100 ? -3.544 4.274 23.596 1.00 93.94 100 ASN A O 1
ATOM 804 N N . LEU A 1 101 ? -5.712 4.045 24.158 1.00 92.00 101 LEU A N 1
ATOM 805 C CA . LEU A 1 101 ? -5.552 2.719 24.754 1.00 92.00 101 LEU A CA 1
ATOM 806 C C . LEU A 1 101 ? -4.946 1.718 23.759 1.00 92.00 101 LEU A C 1
ATOM 808 O O . LEU A 1 101 ? -4.034 0.966 24.100 1.00 92.00 101 LEU A O 1
ATOM 812 N N . CYS A 1 102 ? -5.426 1.694 22.513 1.00 92.19 102 CYS A N 1
ATOM 813 C CA . CYS A 1 102 ? -4.862 0.817 21.488 1.00 92.19 102 CYS A CA 1
ATOM 814 C C . CYS A 1 102 ? -3.417 1.196 21.153 1.00 92.19 102 CYS A C 1
ATOM 816 O O . CYS A 1 102 ? -2.610 0.298 20.924 1.00 92.19 102 CYS A O 1
ATOM 818 N N . SER A 1 103 ? -3.090 2.489 21.128 1.00 93.31 103 SER A N 1
ATOM 819 C CA . SER A 1 103 ? -1.747 2.995 20.836 1.00 93.31 103 SER A CA 1
ATOM 820 C C . SER A 1 103 ? -0.727 2.548 21.881 1.00 93.31 103 SER A C 1
ATOM 822 O O . SER A 1 103 ? 0.348 2.076 21.521 1.00 93.31 103 SER A O 1
ATOM 824 N N . GLU A 1 104 ? -1.076 2.638 23.165 1.00 90.06 104 GLU A N 1
ATOM 825 C CA . GLU A 1 104 ? -0.221 2.216 24.285 1.00 90.06 104 GLU A CA 1
ATOM 826 C C . GLU A 1 104 ? 0.040 0.705 24.296 1.00 90.06 104 GLU A C 1
ATOM 828 O O . GLU A 1 104 ? 1.080 0.248 24.759 1.00 90.06 104 GLU A O 1
ATOM 833 N N . ASN A 1 105 ? -0.889 -0.078 23.744 1.00 86.56 105 ASN A N 1
ATOM 834 C CA . ASN A 1 105 ? -0.830 -1.539 23.726 1.00 86.56 105 ASN A CA 1
ATOM 835 C C . ASN A 1 105 ? -0.341 -2.119 22.381 1.00 86.56 105 ASN A C 1
ATOM 837 O O . ASN A 1 105 ? -0.563 -3.304 22.093 1.00 86.56 105 ASN A O 1
ATOM 841 N N . GLN A 1 106 ? 0.289 -1.310 21.520 1.00 89.56 106 GLN A N 1
ATOM 842 C CA . GLN A 1 106 ? 0.957 -1.832 20.326 1.00 89.56 106 GLN A CA 1
ATOM 843 C C . GLN A 1 106 ? 2.336 -2.403 20.657 1.00 89.56 106 GLN A C 1
ATOM 845 O O . GLN A 1 106 ? 3.150 -1.772 21.327 1.00 89.56 106 GLN A O 1
ATOM 850 N N . ASP A 1 107 ? 2.629 -3.570 20.087 1.00 91.81 107 ASP A N 1
ATOM 851 C CA . ASP A 1 107 ? 3.953 -4.186 20.161 1.00 91.81 107 ASP A CA 1
ATOM 852 C C . ASP A 1 107 ? 4.895 -3.519 19.147 1.00 91.81 107 ASP A C 1
ATOM 854 O O . ASP A 1 107 ? 5.014 -3.919 17.983 1.00 91.81 107 ASP A O 1
ATOM 858 N N . SER A 1 108 ? 5.505 -2.421 19.585 1.00 91.06 108 SER A N 1
ATOM 859 C CA . SER A 1 108 ? 6.387 -1.611 18.745 1.00 91.06 108 SER A CA 1
ATOM 860 C C . SER A 1 108 ? 7.662 -2.366 18.354 1.00 91.06 108 SER A C 1
ATOM 862 O O . SER A 1 108 ? 8.128 -2.223 17.222 1.00 91.06 108 SER A O 1
ATOM 864 N N . ASP A 1 109 ? 8.183 -3.228 19.228 1.00 92.25 109 ASP A N 1
ATOM 865 C CA . ASP A 1 109 ? 9.414 -3.988 18.987 1.00 92.25 109 ASP A CA 1
ATOM 866 C C . ASP A 1 109 ? 9.210 -5.063 17.916 1.00 92.25 109 ASP A C 1
ATOM 868 O O . ASP A 1 109 ? 10.011 -5.189 16.975 1.00 92.25 109 ASP A O 1
ATOM 872 N N . GLN A 1 110 ? 8.091 -5.792 17.985 1.00 92.69 110 GLN A N 1
ATOM 873 C CA . GLN A 1 110 ? 7.705 -6.745 16.948 1.00 92.69 110 GLN A CA 1
ATOM 874 C C . GLN A 1 110 ? 7.494 -6.041 15.602 1.00 92.69 110 GLN A C 1
ATOM 876 O O . GLN A 1 110 ? 7.922 -6.553 14.557 1.00 92.69 110 GLN A O 1
ATOM 881 N N . LEU A 1 111 ? 6.873 -4.855 15.605 1.00 92.06 111 LEU A N 1
ATOM 882 C CA . LEU A 1 111 ? 6.665 -4.067 14.390 1.00 92.06 111 LEU A CA 1
ATOM 883 C C . LEU A 1 111 ? 7.993 -3.655 13.749 1.00 92.06 111 LEU A C 1
ATOM 885 O O . LEU A 1 111 ? 8.193 -3.872 12.551 1.00 92.06 111 LEU A O 1
ATOM 889 N N . ILE A 1 112 ? 8.909 -3.086 14.537 1.00 93.25 112 ILE A N 1
ATOM 890 C CA . ILE A 1 112 ? 10.230 -2.639 14.074 1.00 93.25 112 ILE A CA 1
ATOM 891 C C . ILE A 1 112 ? 11.013 -3.816 13.492 1.00 93.25 112 ILE A C 1
ATOM 893 O O . ILE A 1 112 ? 11.559 -3.713 12.388 1.00 93.25 112 ILE A O 1
ATOM 897 N N . THR A 1 113 ? 11.014 -4.952 14.189 1.00 93.69 113 THR A N 1
ATOM 898 C CA . THR A 1 113 ? 11.686 -6.178 13.742 1.00 93.69 113 THR A CA 1
ATOM 899 C C . THR A 1 113 ? 11.130 -6.653 12.397 1.00 93.69 113 THR A C 1
ATOM 901 O O . THR A 1 113 ? 11.888 -6.915 11.458 1.00 93.69 113 THR A O 1
ATOM 904 N N . SER A 1 114 ? 9.804 -6.681 12.255 1.00 92.75 114 SER A N 1
ATOM 905 C CA . SER A 1 114 ? 9.126 -7.095 11.018 1.00 92.75 114 SER A CA 1
ATOM 906 C C . SER A 1 114 ? 9.411 -6.141 9.848 1.00 92.75 114 SER A C 1
ATOM 908 O O . SER A 1 114 ? 9.633 -6.569 8.709 1.00 92.75 114 SER A O 1
ATOM 910 N N . ILE A 1 115 ? 9.474 -4.835 10.124 1.00 92.31 115 ILE A N 1
ATOM 911 C CA . ILE A 1 115 ? 9.851 -3.811 9.142 1.00 92.31 115 ILE A CA 1
ATOM 912 C C . ILE A 1 115 ? 11.305 -3.997 8.689 1.00 92.31 115 ILE A C 1
ATOM 914 O O . ILE A 1 115 ? 11.591 -3.908 7.490 1.00 92.31 115 ILE A O 1
ATOM 918 N N . ALA A 1 116 ? 12.226 -4.284 9.612 1.00 91.38 116 ALA A N 1
ATOM 919 C CA . ALA A 1 116 ? 13.631 -4.525 9.291 1.00 91.38 116 ALA A CA 1
ATOM 920 C C . ALA A 1 116 ? 13.805 -5.758 8.387 1.00 91.38 116 ALA A C 1
ATOM 922 O O . ALA A 1 116 ? 14.470 -5.675 7.351 1.00 91.38 116 ALA A O 1
ATOM 923 N N . GLN A 1 117 ? 13.132 -6.866 8.706 1.00 89.81 117 GLN A N 1
ATOM 924 C CA . GLN A 1 117 ? 13.122 -8.075 7.872 1.00 89.81 117 GLN A CA 1
ATOM 925 C C . GLN A 1 117 ? 12.563 -7.798 6.470 1.00 89.81 117 GLN A C 1
ATOM 927 O O . GLN A 1 117 ? 13.150 -8.197 5.460 1.00 89.81 117 GLN A O 1
ATOM 932 N N . THR A 1 118 ? 11.461 -7.047 6.388 1.00 90.31 118 THR A N 1
ATOM 933 C CA . THR A 1 118 ? 10.862 -6.637 5.111 1.00 90.31 118 THR A CA 1
ATOM 934 C C . THR A 1 118 ? 11.831 -5.788 4.287 1.00 90.31 118 THR A C 1
ATOM 936 O O . THR A 1 118 ? 11.970 -5.993 3.078 1.00 90.31 118 THR A O 1
ATOM 939 N N . LYS A 1 119 ? 12.559 -4.866 4.925 1.00 89.69 119 LYS A N 1
ATOM 940 C CA . LYS A 1 119 ? 13.571 -4.029 4.268 1.00 89.69 119 LYS A CA 1
ATOM 941 C C . LYS A 1 119 ? 14.701 -4.866 3.665 1.00 89.69 119 LYS A C 1
ATOM 943 O O . LYS A 1 119 ? 15.089 -4.611 2.523 1.00 89.69 119 LYS A O 1
ATOM 948 N N . GLU A 1 120 ? 15.198 -5.874 4.380 1.00 87.12 120 GLU A N 1
ATOM 949 C CA . GLU A 1 120 ? 16.224 -6.785 3.855 1.00 87.12 120 GLU A CA 1
ATOM 950 C C . GLU A 1 120 ? 15.698 -7.656 2.708 1.00 87.12 120 GLU A C 1
ATOM 952 O O . GLU A 1 120 ? 16.349 -7.755 1.661 1.00 87.12 120 GLU A O 1
ATOM 957 N N . ARG A 1 121 ? 14.473 -8.185 2.824 1.00 86.25 121 ARG A N 1
ATOM 958 C CA . ARG A 1 121 ? 13.812 -8.927 1.738 1.00 86.25 121 ARG A CA 1
ATOM 959 C C . ARG A 1 121 ? 13.673 -8.078 0.474 1.00 86.25 121 ARG A C 1
ATOM 961 O O . ARG A 1 121 ? 14.015 -8.536 -0.617 1.00 86.25 121 ARG A O 1
ATOM 968 N N . GLU A 1 122 ? 13.239 -6.826 0.603 1.00 85.69 122 GLU A N 1
ATOM 969 C CA . GLU A 1 122 ? 13.107 -5.899 -0.526 1.00 85.69 122 GLU A CA 1
ATOM 970 C C . GLU A 1 122 ? 14.461 -5.559 -1.165 1.00 85.69 122 GLU A C 1
ATOM 972 O O . GLU A 1 122 ? 14.574 -5.517 -2.396 1.00 85.69 122 GLU A O 1
ATOM 977 N N . LYS A 1 123 ? 15.516 -5.357 -0.363 1.00 84.94 123 LYS A N 1
ATOM 978 C CA . LYS A 1 123 ? 16.884 -5.164 -0.875 1.00 84.94 123 LYS A CA 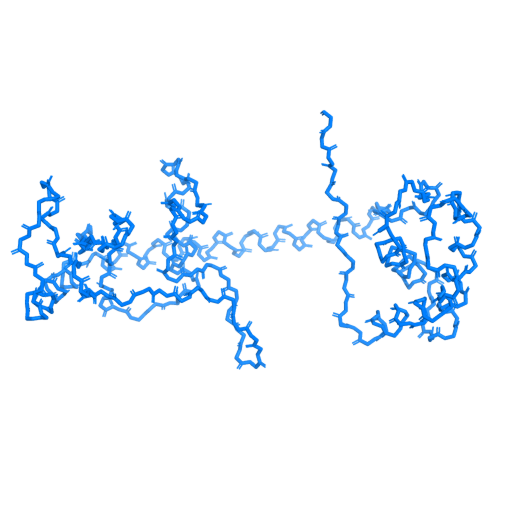1
ATOM 979 C C . LYS A 1 123 ? 17.353 -6.379 -1.675 1.00 84.94 123 LYS A C 1
ATOM 981 O O . LYS A 1 123 ? 17.840 -6.206 -2.796 1.00 84.94 123 LYS A O 1
ATOM 986 N N . ALA A 1 124 ? 17.172 -7.590 -1.149 1.00 78.44 124 ALA A N 1
ATOM 987 C CA . ALA A 1 124 ? 17.523 -8.827 -1.843 1.00 78.44 124 ALA A CA 1
ATOM 988 C C . ALA A 1 124 ? 16.741 -8.977 -3.160 1.00 78.44 124 ALA A C 1
ATOM 990 O O . ALA A 1 124 ? 17.331 -9.234 -4.213 1.00 78.44 124 ALA A O 1
ATOM 991 N N . HIS A 1 125 ? 15.433 -8.698 -3.148 1.00 75.50 125 HIS A N 1
ATOM 992 C CA . HIS A 1 125 ? 14.592 -8.737 -4.348 1.00 75.50 125 HIS A CA 1
ATOM 993 C C . HIS A 1 125 ? 15.027 -7.724 -5.415 1.00 75.50 125 HIS A C 1
ATOM 995 O O . HIS A 1 125 ? 14.954 -8.011 -6.615 1.00 75.50 125 HIS A O 1
ATOM 1001 N N . ARG A 1 126 ? 15.471 -6.528 -5.005 1.00 75.94 126 ARG A N 1
ATOM 1002 C CA . ARG A 1 126 ? 16.016 -5.504 -5.912 1.00 75.94 126 ARG A CA 1
ATOM 1003 C C . ARG A 1 126 ? 17.356 -5.935 -6.501 1.00 75.94 126 ARG A C 1
ATOM 1005 O O . ARG A 1 126 ? 17.521 -5.827 -7.713 1.00 75.94 126 ARG A O 1
ATOM 1012 N N . ARG A 1 127 ? 18.269 -6.476 -5.686 1.00 73.75 127 ARG A N 1
ATOM 1013 C CA . ARG A 1 127 ? 19.564 -7.019 -6.142 1.00 73.75 127 ARG A CA 1
ATOM 1014 C C . ARG A 1 127 ? 19.370 -8.158 -7.144 1.00 73.75 127 ARG A C 1
ATOM 1016 O O . ARG A 1 127 ? 19.936 -8.105 -8.230 1.00 73.75 127 ARG A O 1
ATOM 1023 N N . SER A 1 128 ? 18.488 -9.113 -6.843 1.00 69.75 128 SER A N 1
ATOM 1024 C CA . SER A 1 128 ? 18.143 -10.218 -7.749 1.00 69.75 128 SER A CA 1
ATOM 1025 C C . SER A 1 128 ? 17.526 -9.725 -9.062 1.00 69.75 128 SER A C 1
ATOM 1027 O O . SER A 1 128 ? 17.889 -10.203 -10.135 1.00 69.75 128 SER A O 1
ATOM 1029 N N . ARG A 1 129 ? 16.609 -8.744 -9.017 1.00 64.88 129 ARG A N 1
ATOM 1030 C CA . ARG A 1 129 ? 16.048 -8.133 -10.236 1.00 64.88 129 ARG A CA 1
ATOM 1031 C C . ARG A 1 129 ? 17.104 -7.404 -11.057 1.00 64.88 129 ARG A C 1
ATOM 1033 O O . ARG A 1 129 ? 17.080 -7.508 -12.277 1.00 64.88 129 ARG A O 1
ATOM 1040 N N . TYR A 1 130 ? 18.015 -6.688 -10.407 1.00 63.44 130 TYR A N 1
ATOM 1041 C CA . TYR A 1 130 ? 19.114 -5.997 -11.072 1.00 63.44 130 TYR A CA 1
ATOM 1042 C C . TYR A 1 130 ? 20.073 -6.985 -11.754 1.00 63.44 130 TYR A C 1
ATOM 1044 O O . TYR A 1 130 ? 20.413 -6.802 -12.920 1.00 63.44 130 TYR A O 1
ATOM 1052 N N . GLN A 1 131 ? 20.431 -8.080 -11.077 1.00 57.06 131 GLN A N 1
ATOM 1053 C CA . GLN A 1 131 ? 21.248 -9.155 -11.646 1.00 57.06 131 GLN A CA 1
ATOM 1054 C C . GLN A 1 131 ? 20.543 -9.858 -12.814 1.00 57.06 131 GLN A C 1
ATOM 1056 O O . GLN A 1 131 ? 21.127 -9.987 -13.886 1.00 57.06 131 GLN A O 1
ATOM 1061 N N . ARG A 1 132 ? 19.258 -10.216 -12.671 1.00 56.91 132 ARG A N 1
ATOM 1062 C CA . ARG A 1 132 ? 18.449 -10.769 -13.775 1.00 56.91 132 ARG A CA 1
ATOM 1063 C C . ARG A 1 132 ? 18.298 -9.795 -14.943 1.00 56.91 132 ARG A C 1
ATOM 1065 O O . ARG A 1 132 ? 18.287 -10.225 -16.089 1.00 56.91 132 ARG A O 1
ATOM 1072 N N . GLY A 1 133 ? 18.201 -8.496 -14.666 1.00 52.91 133 GLY A N 1
ATOM 1073 C CA . GLY A 1 133 ? 18.194 -7.445 -15.683 1.00 52.91 133 GLY A CA 1
ATOM 1074 C C . GLY A 1 133 ? 19.513 -7.372 -16.455 1.00 52.91 133 GLY A C 1
ATOM 1075 O O . GLY A 1 133 ? 19.476 -7.280 -17.675 1.00 52.91 133 GLY A O 1
ATOM 1076 N N . ARG A 1 134 ? 20.659 -7.499 -15.767 1.00 48.00 134 ARG A N 1
ATOM 1077 C CA . ARG A 1 134 ? 21.990 -7.594 -16.398 1.00 48.00 134 ARG A CA 1
ATOM 1078 C C . ARG A 1 134 ? 22.215 -8.900 -17.171 1.00 48.00 134 ARG A C 1
ATOM 1080 O O . ARG A 1 134 ? 22.915 -8.882 -18.177 1.00 48.00 134 ARG A O 1
ATOM 1087 N N . SER A 1 135 ? 21.634 -10.016 -16.729 1.00 46.31 135 SER A N 1
ATOM 1088 C CA . SER A 1 135 ? 21.720 -11.293 -17.458 1.00 46.31 135 SER A CA 1
ATOM 1089 C C . SER A 1 135 ? 20.843 -11.269 -18.717 1.00 46.31 135 SER A C 1
ATOM 1091 O O . SER A 1 135 ? 21.318 -11.603 -19.794 1.00 46.31 135 SER A O 1
ATOM 1093 N N . ARG A 1 136 ? 19.613 -10.732 -18.635 1.00 39.66 136 ARG A N 1
ATOM 1094 C CA . ARG A 1 136 ? 18.732 -10.519 -19.806 1.00 39.66 136 ARG A CA 1
ATOM 1095 C C . ARG A 1 136 ? 19.215 -9.434 -20.769 1.00 39.66 136 ARG A C 1
ATOM 1097 O O . ARG A 1 136 ? 18.708 -9.357 -21.876 1.00 39.66 136 ARG A O 1
ATOM 1104 N N . SER A 1 137 ? 20.147 -8.572 -20.364 1.00 45.72 137 SER A N 1
ATOM 1105 C CA . SER A 1 137 ? 20.831 -7.675 -21.303 1.00 45.72 137 SER A CA 1
ATOM 1106 C C . SER A 1 137 ? 22.020 -8.339 -22.006 1.00 45.72 137 SER A C 1
ATOM 1108 O O . SER A 1 137 ? 22.559 -7.743 -22.929 1.00 45.72 137 SER A O 1
ATOM 1110 N N . LYS A 1 138 ? 22.451 -9.534 -21.569 1.00 41.59 138 LYS A N 1
ATOM 1111 C CA . LYS A 1 138 ? 23.485 -10.337 -22.244 1.00 41.59 138 LYS A CA 1
ATOM 1112 C C . LYS A 1 138 ? 22.894 -11.424 -23.149 1.00 41.59 138 LYS A C 1
ATOM 1114 O O . LYS A 1 138 ? 23.468 -11.697 -24.191 1.00 41.59 138 LYS A O 1
ATOM 1119 N N . GLU A 1 139 ? 21.738 -11.981 -22.801 1.00 37.56 139 GLU A N 1
ATOM 1120 C CA . GLU A 1 139 ? 20.925 -12.819 -23.693 1.00 37.56 139 GLU A CA 1
ATOM 1121 C C . GLU A 1 139 ? 19.799 -11.972 -24.277 1.00 37.56 139 GLU A C 1
ATOM 1123 O O . GLU A 1 139 ? 18.814 -11.687 -23.594 1.00 37.56 139 GLU A O 1
ATOM 1128 N N . GLY A 1 140 ? 19.971 -11.529 -25.523 1.00 43.22 140 GLY A N 1
ATOM 1129 C CA . GLY A 1 140 ? 19.027 -10.700 -26.267 1.00 43.22 140 GLY A CA 1
ATOM 1130 C C . GLY A 1 140 ? 17.674 -11.373 -26.490 1.00 43.22 140 GLY A C 1
ATOM 1131 O O . GLY A 1 140 ? 17.346 -11.760 -27.604 1.00 43.22 140 GLY A O 1
ATOM 1132 N N . SER A 1 141 ? 16.840 -11.473 -25.451 1.00 43.53 141 SER A N 1
ATOM 1133 C CA . SER A 1 141 ? 15.416 -11.710 -25.653 1.00 43.53 141 SER A CA 1
ATOM 1134 C C . SER A 1 141 ? 14.855 -10.425 -26.254 1.00 43.53 141 SER A C 1
ATOM 1136 O O . SER A 1 141 ? 14.542 -9.490 -25.504 1.00 43.53 141 SER A O 1
ATOM 1138 N N . ASN A 1 142 ? 14.777 -10.350 -27.584 1.00 49.47 142 ASN A N 1
ATOM 1139 C CA . ASN A 1 142 ? 14.025 -9.305 -28.254 1.00 49.47 142 ASN A CA 1
ATOM 1140 C C . ASN A 1 142 ? 12.542 -9.516 -27.905 1.00 49.47 142 ASN A C 1
ATOM 1142 O O . ASN A 1 142 ? 11.780 -10.154 -28.617 1.00 49.47 142 ASN A O 1
ATOM 1146 N N . LEU A 1 143 ? 12.134 -9.016 -26.731 1.00 49.34 143 LEU A N 1
ATOM 1147 C CA . LEU A 1 143 ? 10.739 -8.953 -26.272 1.00 49.34 143 LEU A CA 1
ATOM 1148 C C . LEU A 1 143 ? 9.848 -8.181 -27.264 1.00 49.34 143 LEU A C 1
ATOM 1150 O O . LEU A 1 143 ? 8.629 -8.186 -27.106 1.00 49.34 143 LEU A O 1
ATOM 1154 N N . TYR A 1 144 ? 10.470 -7.523 -28.242 1.00 55.28 144 TYR A N 1
ATOM 1155 C CA . TYR A 1 144 ? 9.886 -6.706 -29.287 1.00 55.28 144 TYR A CA 1
ATOM 1156 C C . TYR A 1 144 ? 10.350 -7.165 -30.671 1.00 55.28 144 TYR A C 1
ATOM 1158 O O . TYR A 1 144 ? 10.437 -6.333 -31.562 1.00 55.28 144 TYR A O 1
ATOM 1166 N N . ASP A 1 145 ? 10.661 -8.458 -30.849 1.00 64.94 145 ASP A N 1
ATOM 1167 C CA . ASP A 1 145 ? 11.014 -8.999 -32.161 1.00 64.94 145 ASP A CA 1
ATOM 1168 C C . ASP A 1 145 ? 9.920 -8.668 -33.176 1.00 64.94 145 ASP A C 1
ATOM 1170 O O . ASP A 1 145 ? 8.823 -9.241 -33.176 1.00 64.94 145 ASP A O 1
ATOM 1174 N N . LEU A 1 146 ? 10.225 -7.681 -34.013 1.00 67.81 146 LEU A N 1
ATOM 1175 C CA . LEU A 1 146 ? 9.292 -7.123 -34.971 1.00 67.81 146 LEU A CA 1
ATOM 1176 C C . LEU A 1 146 ? 8.936 -8.131 -36.065 1.00 67.81 146 LEU A C 1
ATOM 1178 O O . LEU A 1 146 ? 7.888 -7.973 -36.687 1.00 67.81 146 LEU A O 1
ATOM 1182 N N . SER A 1 147 ? 9.747 -9.180 -36.267 1.00 66.62 147 SER A N 1
ATOM 1183 C CA . SER A 1 147 ? 9.507 -10.216 -37.281 1.00 66.62 147 SER A CA 1
ATOM 1184 C C . SER A 1 147 ? 8.201 -10.991 -37.058 1.00 66.62 147 SER A C 1
ATOM 1186 O O . SER A 1 147 ? 7.623 -11.533 -38.001 1.00 66.62 147 SER A O 1
ATOM 1188 N N . HIS A 1 148 ? 7.686 -10.999 -35.825 1.00 67.88 148 HIS A N 1
ATOM 1189 C CA . HIS A 1 148 ? 6.437 -11.669 -35.459 1.00 67.88 148 HIS A CA 1
ATOM 1190 C C . HIS A 1 148 ? 5.267 -10.709 -35.212 1.00 67.88 148 HIS A C 1
ATOM 1192 O O . HIS A 1 148 ? 4.140 -11.156 -34.966 1.00 67.88 148 HIS A O 1
ATOM 1198 N N . LEU A 1 149 ? 5.503 -9.397 -35.256 1.00 74.31 149 LEU A N 1
ATOM 1199 C CA . LEU A 1 149 ? 4.454 -8.409 -35.043 1.00 74.31 149 LEU A CA 1
ATOM 1200 C C . LEU A 1 149 ? 3.622 -8.212 -36.311 1.00 74.31 149 LEU A C 1
ATOM 1202 O O . LEU A 1 149 ? 4.123 -8.123 -37.426 1.00 74.31 149 LEU A O 1
ATOM 1206 N N . ARG A 1 150 ? 2.310 -8.136 -36.106 1.00 82.81 150 ARG A N 1
ATOM 1207 C CA . ARG A 1 150 ? 1.312 -7.853 -37.132 1.00 82.81 150 ARG A CA 1
ATOM 1208 C C . ARG A 1 150 ? 0.158 -7.087 -36.513 1.00 82.81 150 ARG A C 1
ATOM 1210 O O . ARG A 1 150 ? -0.115 -7.226 -35.316 1.00 82.81 150 ARG A O 1
ATOM 1217 N N . TRP A 1 151 ? -0.537 -6.335 -37.342 1.00 85.81 151 TRP A N 1
ATOM 1218 C CA . TRP A 1 151 ? -1.822 -5.756 -37.007 1.00 85.81 151 TRP A CA 1
ATOM 1219 C C . TRP A 1 151 ? -2.867 -6.876 -37.025 1.00 85.81 151 TRP A C 1
ATOM 1221 O O . TRP A 1 151 ? -2.950 -7.644 -37.979 1.00 85.81 151 TRP A O 1
ATOM 1231 N N . SER A 1 152 ? -3.605 -7.033 -35.931 1.00 83.00 152 SER A N 1
ATOM 1232 C CA . SER A 1 152 ? -4.529 -8.164 -35.724 1.00 83.00 152 SER A CA 1
ATOM 1233 C C . SER A 1 152 ? -5.876 -7.749 -35.135 1.00 83.00 152 SER A C 1
ATOM 1235 O O . SER A 1 152 ? -6.696 -8.599 -34.801 1.00 83.00 152 SER A O 1
ATOM 1237 N N . GLY A 1 153 ? -6.099 -6.448 -34.958 1.00 76.00 153 GLY A N 1
ATOM 1238 C CA . GLY A 1 153 ? -7.349 -5.908 -34.448 1.00 76.00 153 GLY A CA 1
ATOM 1239 C C . GLY A 1 153 ? -7.276 -4.404 -34.210 1.00 76.00 153 GLY A C 1
ATOM 1240 O O . GLY A 1 153 ? -6.190 -3.828 -34.093 1.00 76.00 153 GLY A O 1
ATOM 1241 N N . ALA A 1 154 ? -8.449 -3.786 -34.103 1.00 74.19 154 ALA A N 1
ATOM 1242 C CA . ALA A 1 154 ? -8.589 -2.369 -33.792 1.00 74.19 154 ALA A CA 1
ATOM 1243 C C . ALA A 1 154 ? -7.972 -2.017 -32.422 1.00 74.19 154 ALA A C 1
ATOM 1245 O O . ALA A 1 154 ? -7.899 -2.841 -31.506 1.00 74.19 154 ALA A O 1
ATOM 1246 N N . GLY A 1 155 ? -7.517 -0.771 -32.276 1.00 77.44 155 GLY A N 1
ATOM 1247 C CA . GLY A 1 155 ? -6.958 -0.246 -31.022 1.00 77.44 155 GLY A CA 1
ATOM 1248 C C . GLY A 1 155 ? -5.501 -0.629 -30.717 1.00 77.44 155 GLY A C 1
ATOM 1249 O O . GLY A 1 155 ? -4.979 -0.225 -29.680 1.00 77.44 155 GLY A O 1
ATOM 1250 N N . GLN A 1 156 ? -4.811 -1.354 -31.606 1.00 82.25 156 GLN A N 1
ATOM 1251 C CA . GLN A 1 156 ? -3.423 -1.808 -31.392 1.00 82.25 156 GLN A CA 1
ATOM 1252 C C . GLN A 1 156 ? -2.347 -0.773 -31.753 1.00 82.25 156 GLN A C 1
ATOM 1254 O O . GLN A 1 156 ? -1.175 -0.952 -31.423 1.00 82.25 156 GLN A O 1
ATOM 1259 N N . THR A 1 157 ? -2.729 0.319 -32.414 1.00 84.94 157 THR A N 1
ATOM 1260 C CA . THR A 1 157 ? -1.810 1.300 -33.006 1.00 84.94 157 THR A CA 1
ATOM 1261 C C . THR A 1 157 ? -0.780 1.831 -32.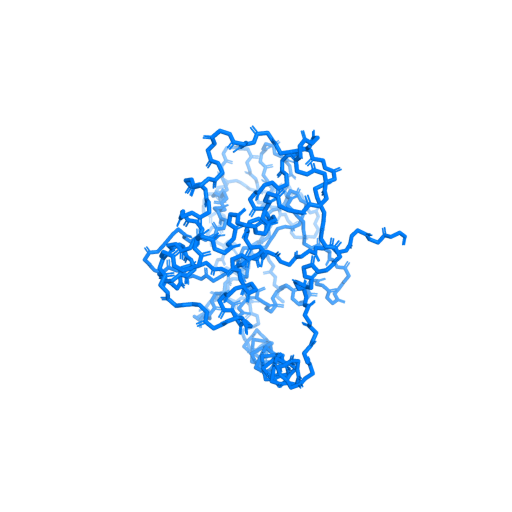021 1.00 84.94 157 THR A C 1
ATOM 1263 O O . THR A 1 157 ? 0.407 1.841 -32.322 1.00 84.94 157 THR A O 1
ATOM 1266 N N . ASN A 1 158 ? -1.195 2.240 -30.823 1.00 84.75 158 ASN A N 1
ATOM 1267 C CA . ASN A 1 158 ? -0.249 2.796 -29.857 1.00 84.75 158 ASN A CA 1
ATOM 1268 C C . ASN A 1 158 ? 0.755 1.750 -29.358 1.00 84.75 158 ASN A C 1
ATOM 1270 O O . ASN A 1 158 ? 1.934 2.063 -29.227 1.00 84.75 158 ASN A O 1
ATOM 1274 N N . ASP A 1 159 ? 0.319 0.516 -29.120 1.00 83.38 159 ASP A N 1
ATOM 1275 C CA . ASP A 1 159 ? 1.215 -0.532 -28.633 1.00 83.38 159 ASP A CA 1
ATOM 1276 C C . ASP A 1 159 ? 2.219 -0.950 -29.718 1.00 83.38 159 ASP A C 1
ATOM 1278 O O . ASP A 1 159 ? 3.417 -1.017 -29.448 1.00 83.38 159 ASP A O 1
ATOM 1282 N N . LEU A 1 160 ? 1.755 -1.151 -30.958 1.00 87.19 160 LEU A N 1
ATOM 1283 C CA . LEU A 1 160 ? 2.607 -1.531 -32.091 1.00 87.19 160 LEU A CA 1
ATOM 1284 C C . LEU A 1 160 ? 3.636 -0.446 -32.427 1.00 87.19 160 LEU A C 1
ATOM 1286 O O . LEU A 1 160 ? 4.822 -0.751 -32.555 1.00 87.19 160 LEU A O 1
ATOM 1290 N N . LEU A 1 161 ? 3.212 0.821 -32.492 1.00 91.69 161 LEU A N 1
ATOM 1291 C CA . LEU A 1 161 ? 4.134 1.937 -32.708 1.00 91.69 161 LEU A CA 1
ATOM 1292 C C . LEU A 1 161 ? 5.127 2.081 -31.553 1.00 91.69 161 LEU A C 1
ATOM 1294 O O . LEU A 1 161 ? 6.306 2.334 -31.791 1.00 91.69 161 LEU A O 1
ATOM 1298 N N . GLY A 1 162 ? 4.694 1.866 -30.309 1.00 87.94 162 GLY A N 1
ATOM 1299 C CA . GLY A 1 162 ? 5.583 1.889 -29.150 1.00 87.94 162 GLY A CA 1
ATOM 1300 C C . GLY A 1 162 ? 6.643 0.787 -29.176 1.00 87.94 162 GLY A C 1
ATOM 1301 O O . GLY A 1 162 ? 7.793 1.041 -28.811 1.00 87.94 162 GLY A O 1
ATOM 1302 N N . TYR A 1 163 ? 6.288 -0.416 -29.636 1.00 86.56 163 TYR A N 1
ATOM 1303 C CA . TYR A 1 163 ? 7.232 -1.525 -29.804 1.00 86.56 163 TYR A CA 1
ATOM 1304 C C . TYR A 1 163 ? 8.247 -1.254 -30.909 1.00 86.56 163 TYR A C 1
ATOM 1306 O O . TYR A 1 163 ? 9.444 -1.351 -30.650 1.00 86.56 163 TYR A O 1
ATOM 1314 N N . ALA A 1 164 ? 7.791 -0.830 -32.088 1.00 88.62 164 ALA A N 1
ATOM 1315 C CA . ALA A 1 164 ? 8.677 -0.463 -33.187 1.00 88.62 164 ALA A CA 1
ATOM 1316 C C . ALA A 1 164 ? 9.613 0.691 -32.806 1.00 88.62 164 ALA A C 1
ATOM 1318 O O . ALA A 1 164 ? 10.824 0.594 -32.969 1.00 88.62 164 ALA A O 1
ATOM 1319 N N . THR A 1 165 ? 9.092 1.751 -32.189 1.00 90.31 165 THR A N 1
ATOM 1320 C CA . THR A 1 165 ? 9.922 2.891 -31.761 1.00 90.31 165 THR A CA 1
ATOM 1321 C C . THR A 1 165 ? 10.983 2.472 -30.740 1.00 90.31 165 THR A C 1
ATOM 1323 O O . THR A 1 165 ? 12.115 2.956 -30.774 1.00 90.31 165 THR A O 1
ATOM 1326 N N . TRP A 1 166 ? 10.654 1.546 -29.836 1.00 86.44 166 TRP A N 1
ATOM 1327 C CA . TRP A 1 166 ? 11.640 1.010 -28.903 1.00 86.44 166 TRP A CA 1
ATOM 1328 C C . TRP A 1 166 ? 12.688 0.136 -29.595 1.00 86.44 166 TRP A C 1
ATOM 1330 O O . TRP A 1 166 ? 13.857 0.241 -29.237 1.00 86.44 166 TRP A O 1
ATOM 1340 N N . ASP A 1 167 ? 12.307 -0.686 -30.574 1.00 86.25 167 ASP A N 1
ATOM 1341 C CA . ASP A 1 167 ? 13.246 -1.510 -31.343 1.00 86.25 167 ASP A CA 1
ATOM 1342 C C . ASP A 1 167 ? 14.227 -0.642 -32.152 1.00 86.25 167 ASP A C 1
ATOM 1344 O O . ASP A 1 167 ? 15.446 -0.778 -32.008 1.00 86.25 167 ASP A O 1
ATOM 1348 N N . GLY A 1 168 ? 13.711 0.362 -32.870 1.00 86.44 168 GLY A N 1
ATOM 1349 C CA . GLY A 1 168 ? 14.516 1.340 -33.604 1.00 86.44 168 GLY A CA 1
ATOM 1350 C C . GLY A 1 168 ? 15.513 2.090 -32.708 1.00 86.44 168 GLY A C 1
ATOM 1351 O O . GLY A 1 168 ? 16.680 2.281 -33.056 1.00 86.44 168 GLY A O 1
ATOM 1352 N N . TYR A 1 169 ? 15.096 2.465 -31.496 1.00 86.25 169 TYR A N 1
ATOM 1353 C CA . TYR A 1 169 ? 15.986 3.098 -30.525 1.00 86.25 169 TYR A CA 1
ATOM 1354 C C . TYR A 1 169 ? 16.993 2.104 -29.915 1.00 86.25 169 TYR A C 1
ATOM 1356 O O . TYR A 1 169 ? 18.197 2.366 -29.867 1.00 86.25 169 TYR A O 1
ATOM 1364 N N . ALA A 1 170 ? 16.538 0.960 -29.413 1.00 79.56 170 ALA A N 1
ATOM 1365 C CA . ALA A 1 170 ? 17.373 0.058 -28.625 1.00 79.56 170 ALA A CA 1
ATOM 1366 C C . ALA A 1 170 ? 18.339 -0.772 -29.481 1.00 79.56 170 ALA A C 1
ATOM 1368 O O . ALA A 1 170 ? 19.466 -1.002 -29.041 1.00 79.56 170 ALA A O 1
ATOM 1369 N N . PHE A 1 171 ? 17.918 -1.190 -30.677 1.00 79.75 171 PHE A N 1
ATOM 1370 C CA . PHE A 1 171 ? 18.647 -2.149 -31.509 1.00 79.75 171 PHE A CA 1
ATOM 1371 C C . PHE A 1 171 ? 19.160 -1.545 -32.818 1.00 79.75 171 PHE A C 1
ATOM 1373 O O . PHE A 1 171 ? 20.298 -1.821 -33.183 1.00 79.75 171 PHE A O 1
ATOM 1380 N N . GLN A 1 172 ? 18.396 -0.662 -33.473 1.00 79.12 172 GLN A N 1
ATOM 1381 C CA . GLN A 1 172 ? 18.842 -0.005 -34.719 1.00 79.12 172 GLN A CA 1
ATOM 1382 C C . GLN A 1 172 ? 19.707 1.244 -34.479 1.00 79.12 172 GLN A C 1
ATOM 1384 O O . GLN A 1 172 ? 20.233 1.838 -35.415 1.00 79.12 172 GLN A O 1
ATOM 1389 N N . GLY A 1 173 ? 19.865 1.673 -33.222 1.00 82.44 173 GLY A N 1
ATOM 1390 C CA . GLY A 1 173 ? 20.745 2.793 -32.882 1.00 82.44 173 GLY A CA 1
ATOM 1391 C C . GLY A 1 173 ? 20.238 4.167 -33.335 1.00 82.44 173 GLY A C 1
ATOM 1392 O O . GLY A 1 173 ? 21.009 5.122 -33.319 1.00 82.44 173 GLY A O 1
ATOM 1393 N N . LEU A 1 174 ? 18.955 4.305 -33.687 1.00 89.06 174 LEU A N 1
ATOM 1394 C CA . LEU A 1 174 ? 18.375 5.569 -34.151 1.00 89.06 174 LEU A CA 1
ATOM 1395 C C . LEU A 1 174 ? 18.206 6.545 -32.973 1.00 89.06 174 LEU A C 1
ATOM 1397 O O . LEU A 1 174 ? 17.678 6.184 -31.916 1.00 89.06 174 LEU A O 1
ATOM 1401 N N . ARG A 1 175 ? 18.724 7.771 -33.109 1.00 86.62 175 ARG A N 1
ATOM 1402 C CA . ARG A 1 175 ? 18.819 8.759 -32.007 1.00 86.62 175 ARG A CA 1
ATOM 1403 C C . ARG A 1 175 ? 18.216 10.124 -32.324 1.00 86.62 175 ARG A C 1
ATOM 1405 O O . ARG A 1 175 ? 18.203 10.976 -31.442 1.00 86.62 175 ARG A O 1
ATOM 1412 N N . THR A 1 176 ? 17.720 10.335 -33.539 1.00 90.00 176 THR A N 1
ATOM 1413 C CA . THR A 1 176 ? 17.042 11.582 -33.919 1.00 90.00 176 THR A CA 1
ATOM 1414 C C . THR A 1 176 ? 15.555 11.332 -34.120 1.00 90.00 176 THR A C 1
ATOM 1416 O O . THR A 1 176 ? 15.149 10.208 -34.422 1.00 90.00 176 THR A O 1
ATOM 1419 N N . GLU A 1 177 ? 14.736 12.366 -33.927 1.00 92.75 177 GLU A N 1
ATOM 1420 C CA . GLU A 1 177 ? 13.287 12.277 -34.135 1.00 92.75 177 GLU A CA 1
ATOM 1421 C C . GLU A 1 177 ? 12.981 11.875 -35.580 1.00 92.75 177 GLU A C 1
ATOM 1423 O O . GLU A 1 177 ? 12.143 11.009 -35.823 1.00 92.75 177 GLU A O 1
ATOM 1428 N N . GLU A 1 178 ? 13.700 12.457 -36.535 1.00 92.12 178 GLU A N 1
ATOM 1429 C CA . GLU A 1 178 ? 13.515 12.258 -37.968 1.00 92.12 178 GLU A CA 1
ATOM 1430 C C . GLU A 1 178 ? 13.835 10.817 -38.370 1.00 92.12 178 GLU A C 1
ATOM 1432 O O . GLU A 1 178 ? 13.001 10.152 -38.980 1.00 92.12 178 GLU A O 1
ATOM 1437 N N . SER A 1 179 ? 15.010 10.308 -37.979 1.00 92.88 179 SER A N 1
ATOM 1438 C CA . SER A 1 179 ? 15.440 8.950 -38.341 1.00 92.88 179 SER A CA 1
ATOM 1439 C C . SER A 1 179 ? 14.554 7.886 -37.702 1.00 92.88 179 SER A C 1
ATOM 1441 O O . SER A 1 179 ? 14.158 6.927 -38.361 1.00 92.88 179 SER A O 1
ATOM 1443 N N . LEU A 1 180 ? 14.191 8.076 -36.432 1.00 94.12 18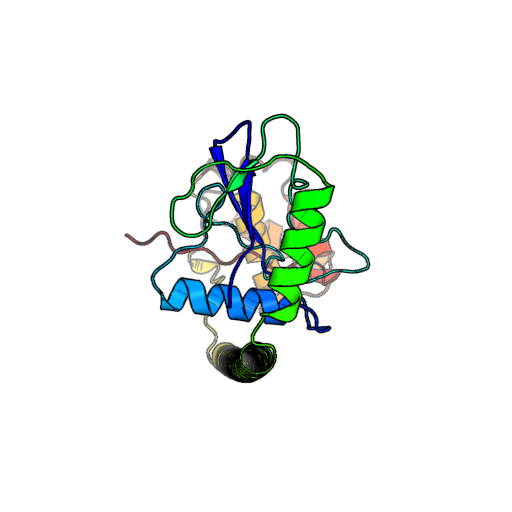0 LEU A N 1
ATOM 1444 C CA . LEU A 1 180 ? 13.369 7.126 -35.701 1.00 94.12 180 LEU A CA 1
ATOM 1445 C C . LEU A 1 180 ? 11.916 7.140 -36.190 1.00 94.12 180 LEU A C 1
ATOM 1447 O O . LEU A 1 180 ? 11.336 6.080 -36.399 1.00 94.12 180 LEU A O 1
ATOM 1451 N N . SER A 1 181 ? 11.326 8.316 -36.415 1.00 95.69 181 SER A N 1
ATOM 1452 C CA . SER A 1 181 ? 9.946 8.405 -36.906 1.00 95.69 181 SER A CA 1
ATOM 1453 C C . SER A 1 181 ? 9.798 7.860 -38.326 1.00 95.69 181 SER A C 1
ATOM 1455 O O . SER A 1 181 ? 8.858 7.104 -38.565 1.00 95.69 181 SER A O 1
ATOM 1457 N N . ALA A 1 182 ? 10.731 8.163 -39.236 1.00 95.44 182 ALA A N 1
ATOM 1458 C CA . ALA A 1 182 ? 10.713 7.641 -40.603 1.00 95.44 182 ALA A CA 1
ATOM 1459 C C . ALA A 1 182 ? 10.775 6.108 -40.624 1.00 95.44 182 ALA A C 1
ATOM 1461 O O . ALA A 1 182 ? 9.951 5.463 -41.270 1.00 95.44 182 ALA A O 1
ATOM 1462 N N . TRP A 1 183 ? 11.684 5.529 -39.838 1.00 95.00 183 TRP A N 1
ATOM 1463 C CA . TRP A 1 183 ? 11.833 4.080 -39.737 1.00 95.00 183 TRP A CA 1
ATOM 1464 C C . TRP A 1 183 ? 10.586 3.397 -39.160 1.00 95.00 183 TRP A C 1
ATOM 1466 O O . TRP A 1 183 ? 10.142 2.365 -39.657 1.00 95.00 183 TRP A O 1
ATOM 1476 N N . VAL A 1 184 ? 9.962 3.989 -38.136 1.00 94.31 184 VAL A N 1
ATOM 1477 C CA . VAL A 1 184 ? 8.732 3.440 -37.542 1.00 94.31 184 VAL A CA 1
ATOM 1478 C C . VAL A 1 184 ? 7.550 3.542 -38.511 1.00 94.31 184 VAL A C 1
ATOM 1480 O O . VAL A 1 184 ? 6.732 2.626 -38.553 1.00 94.31 184 VAL A O 1
ATOM 1483 N N . VAL A 1 185 ? 7.450 4.617 -39.304 1.00 96.06 185 VAL A N 1
ATOM 1484 C CA . VAL A 1 185 ? 6.441 4.738 -40.376 1.00 96.06 185 VAL A CA 1
ATOM 1485 C C . VAL A 1 185 ? 6.638 3.652 -41.427 1.00 96.06 185 VAL A C 1
ATOM 1487 O O . VAL A 1 185 ? 5.670 2.990 -41.805 1.00 96.06 185 VAL A O 1
ATOM 1490 N N . GLU A 1 186 ? 7.876 3.453 -41.876 1.00 94.62 186 GLU A N 1
ATOM 1491 C CA . GLU A 1 186 ? 8.222 2.421 -42.850 1.00 94.62 186 GLU A CA 1
ATOM 1492 C C . GLU A 1 186 ? 7.856 1.031 -42.329 1.00 94.62 186 GLU A C 1
ATOM 1494 O O . GLU A 1 186 ? 7.163 0.276 -43.011 1.00 94.62 186 GLU A O 1
ATOM 1499 N N . TRP A 1 187 ? 8.231 0.712 -41.091 1.00 93.75 187 TRP A N 1
ATOM 1500 C CA . TRP A 1 187 ? 7.849 -0.549 -40.470 1.00 93.75 187 TRP A CA 1
ATOM 1501 C C . TRP A 1 187 ? 6.324 -0.700 -40.360 1.00 93.75 187 TRP A C 1
ATOM 1503 O O . TRP A 1 187 ? 5.775 -1.729 -40.748 1.00 93.75 187 TRP A O 1
ATOM 1513 N N . ALA A 1 188 ? 5.623 0.328 -39.870 1.00 92.81 188 ALA A N 1
ATOM 1514 C CA . ALA A 1 188 ? 4.184 0.277 -39.618 1.00 92.81 188 ALA A CA 1
ATOM 1515 C C . ALA A 1 188 ? 3.381 -0.023 -40.889 1.00 92.81 188 ALA A C 1
ATOM 1517 O O . ALA A 1 188 ? 2.477 -0.858 -40.841 1.00 92.81 188 ALA A O 1
ATOM 1518 N N . ARG A 1 189 ? 3.738 0.629 -42.006 1.00 93.62 189 ARG A N 1
ATOM 1519 C CA . ARG A 1 189 ? 3.085 0.460 -43.314 1.00 93.62 189 ARG A CA 1
ATOM 1520 C C . ARG A 1 189 ? 3.378 -0.900 -43.952 1.00 93.62 189 ARG A C 1
ATOM 1522 O O . ARG A 1 189 ? 2.524 -1.432 -44.649 1.00 93.62 189 ARG A O 1
ATOM 1529 N N . ASN A 1 190 ? 4.559 -1.465 -43.699 1.00 91.12 190 ASN A N 1
ATOM 1530 C CA . ASN A 1 190 ? 4.962 -2.768 -44.238 1.00 91.12 190 ASN A CA 1
ATOM 1531 C C . ASN A 1 190 ? 4.553 -3.956 -43.349 1.00 91.12 190 ASN A C 1
ATOM 1533 O O . ASN A 1 190 ? 4.626 -5.108 -43.778 1.00 91.12 190 ASN A O 1
ATOM 1537 N N . ALA A 1 191 ? 4.128 -3.709 -42.108 1.00 87.50 191 ALA A N 1
ATOM 1538 C CA . ALA A 1 191 ? 3.713 -4.768 -41.200 1.00 87.50 191 ALA A CA 1
ATOM 1539 C C . ALA A 1 191 ? 2.381 -5.414 -41.654 1.00 87.50 191 ALA A C 1
ATOM 1541 O O . ALA A 1 191 ? 1.432 -4.703 -42.006 1.00 87.50 191 ALA A O 1
ATOM 1542 N N . PRO A 1 192 ? 2.248 -6.756 -41.596 1.00 88.00 192 PRO A N 1
ATOM 1543 C CA . PRO A 1 192 ? 1.040 -7.448 -42.046 1.00 88.00 192 PRO A CA 1
ATOM 1544 C C . PRO A 1 192 ? -0.224 -6.966 -41.328 1.00 88.00 192 PRO A C 1
ATOM 1546 O O . PRO A 1 192 ? -0.216 -6.798 -40.108 1.00 88.00 192 PRO A O 1
ATOM 1549 N N . GLY A 1 193 ? -1.312 -6.779 -42.078 1.00 86.69 193 GLY A N 1
ATOM 1550 C CA . GLY A 1 193 ? -2.612 -6.341 -41.558 1.00 86.69 193 GLY A CA 1
ATOM 1551 C C . GLY A 1 193 ? -2.766 -4.824 -41.383 1.00 86.69 193 GLY A C 1
ATOM 1552 O O . GLY A 1 193 ? -3.813 -4.388 -40.909 1.00 86.69 193 GLY A O 1
ATOM 1553 N N . TYR A 1 194 ? -1.762 -4.012 -41.744 1.00 90.50 194 TYR A N 1
ATOM 1554 C CA . TYR A 1 194 ? -1.837 -2.548 -41.634 1.00 90.50 194 TYR A CA 1
ATOM 1555 C C . TYR A 1 194 ? -3.073 -1.987 -42.347 1.00 90.50 194 TYR A C 1
ATOM 1557 O O . TYR A 1 194 ? -3.850 -1.232 -41.761 1.00 90.50 194 TYR A O 1
ATOM 1565 N N . GLU A 1 195 ? -3.309 -2.430 -43.584 1.00 88.75 195 GLU A N 1
ATOM 1566 C CA . GLU A 1 195 ? -4.453 -1.973 -44.374 1.00 88.75 195 GLU A CA 1
ATOM 1567 C C . GLU A 1 195 ? -5.809 -2.429 -43.832 1.00 88.75 195 GLU A C 1
ATOM 1569 O O . GLU A 1 195 ? -6.821 -1.781 -44.078 1.00 88.75 195 GLU A O 1
ATOM 1574 N N . GLU A 1 196 ? -5.856 -3.499 -43.051 1.00 86.00 196 GLU A N 1
ATOM 1575 C CA . GLU A 1 196 ? -7.115 -4.064 -42.562 1.00 86.00 196 GLU A CA 1
ATOM 1576 C C . GLU A 1 196 ? -7.467 -3.565 -41.154 1.00 86.00 196 GLU A C 1
ATOM 1578 O O . GLU A 1 196 ? -8.630 -3.311 -40.861 1.00 86.00 196 GLU A O 1
ATOM 1583 N N . TYR A 1 197 ? -6.462 -3.366 -40.294 1.00 86.19 197 TYR A N 1
ATOM 1584 C CA . TYR A 1 197 ? -6.664 -3.146 -38.857 1.00 86.19 197 TYR A CA 1
ATOM 1585 C C . TYR A 1 197 ? -6.106 -1.815 -38.330 1.00 86.19 197 TYR A C 1
ATOM 1587 O O . TYR A 1 197 ? -6.306 -1.494 -37.156 1.00 86.19 197 TYR A O 1
ATOM 1595 N N . CYS A 1 198 ? -5.386 -1.032 -39.143 1.00 87.81 198 CYS A N 1
ATOM 1596 C CA . CYS A 1 198 ? -4.930 0.292 -38.723 1.00 87.81 198 CYS A CA 1
ATOM 1597 C C . CYS A 1 198 ? -6.008 1.356 -38.981 1.00 87.81 198 CYS A C 1
ATOM 1599 O O . CYS A 1 198 ? -6.146 1.867 -40.091 1.00 87.81 198 CYS A O 1
ATOM 1601 N N . ASP A 1 199 ? -6.713 1.769 -37.928 1.00 83.75 199 ASP A N 1
ATOM 1602 C CA . ASP A 1 199 ? -7.711 2.854 -38.003 1.00 83.75 199 ASP A CA 1
ATOM 1603 C C . ASP A 1 199 ? -7.083 4.259 -38.106 1.00 83.75 199 ASP A C 1
ATOM 1605 O O . ASP A 1 199 ? -7.767 5.248 -38.357 1.00 83.75 199 ASP A O 1
ATOM 1609 N N . HIS A 1 200 ? -5.764 4.370 -37.920 1.00 87.12 200 HIS A N 1
ATOM 1610 C CA . HIS A 1 200 ? -5.045 5.645 -37.826 1.00 87.12 200 HIS A CA 1
ATOM 1611 C C . HIS A 1 200 ? -4.153 5.943 -39.041 1.00 87.12 200 HIS A C 1
ATOM 1613 O O . HIS A 1 200 ? -3.194 6.704 -38.923 1.00 87.12 200 HIS A O 1
ATOM 1619 N N . LYS A 1 201 ? -4.453 5.373 -40.215 1.00 88.31 201 LYS A N 1
ATOM 1620 C CA . LYS A 1 201 ? -3.665 5.558 -41.453 1.00 88.31 201 LYS A CA 1
ATOM 1621 C C . LYS A 1 201 ? -3.417 7.025 -41.796 1.00 88.31 201 LYS A C 1
ATOM 1623 O O . LYS A 1 201 ? -2.279 7.417 -42.030 1.00 88.31 201 LYS A O 1
ATOM 1628 N N . TYR A 1 202 ? -4.465 7.847 -41.737 1.00 89.56 202 TYR A N 1
ATOM 1629 C CA . TYR A 1 202 ? -4.404 9.274 -42.074 1.00 89.56 202 TYR A CA 1
ATOM 1630 C C . TYR A 1 202 ? -3.511 10.103 -41.140 1.00 89.56 202 TYR A C 1
ATOM 1632 O O . TYR A 1 202 ? -3.115 11.210 -41.490 1.00 89.56 202 TYR A O 1
ATOM 1640 N N . GLU A 1 203 ? -3.187 9.587 -39.953 1.00 93.06 203 GLU A N 1
ATOM 1641 C CA . GLU A 1 203 ? -2.352 10.277 -38.967 1.00 93.06 203 GLU A CA 1
ATOM 1642 C C . GLU A 1 203 ? -1.136 9.452 -38.522 1.00 93.06 203 GLU A C 1
ATOM 1644 O O . GLU A 1 203 ? -0.504 9.777 -37.512 1.00 93.06 203 GLU A O 1
ATOM 1649 N N . ILE A 1 204 ? -0.783 8.396 -39.265 1.00 93.31 204 ILE A N 1
ATOM 1650 C CA . ILE A 1 204 ? 0.261 7.451 -38.856 1.00 93.31 204 ILE A CA 1
ATOM 1651 C C . ILE A 1 204 ? 1.613 8.151 -38.687 1.00 93.31 204 ILE A C 1
ATOM 1653 O O . ILE A 1 204 ? 2.265 7.991 -37.660 1.00 93.31 204 ILE A O 1
ATOM 1657 N N . ASP A 1 205 ? 1.976 9.030 -39.620 1.00 93.44 205 ASP A N 1
ATOM 1658 C CA . ASP A 1 205 ? 3.216 9.807 -39.599 1.00 93.44 205 ASP A CA 1
ATOM 1659 C C . ASP A 1 205 ? 3.302 10.715 -38.369 1.00 93.44 205 ASP A C 1
ATOM 1661 O O . ASP A 1 205 ? 4.349 10.824 -37.726 1.00 93.44 205 ASP A O 1
ATOM 1665 N N . ARG A 1 206 ? 2.181 11.349 -38.001 1.00 95.12 206 ARG A N 1
ATOM 1666 C CA . ARG A 1 206 ? 2.099 12.173 -36.792 1.00 95.12 206 ARG A CA 1
ATOM 1667 C C . ARG A 1 206 ? 2.298 11.314 -35.546 1.00 95.12 206 ARG A C 1
ATOM 1669 O O . ARG A 1 206 ? 3.106 11.675 -34.694 1.00 95.12 206 ARG A O 1
ATOM 1676 N N . ARG A 1 207 ? 1.614 10.171 -35.456 1.00 93.19 207 ARG A N 1
ATOM 1677 C CA . ARG A 1 207 ? 1.717 9.266 -34.304 1.00 93.19 207 ARG A CA 1
ATOM 1678 C C . ARG A 1 207 ? 3.123 8.696 -34.137 1.00 93.19 207 ARG A C 1
ATOM 1680 O O . ARG A 1 207 ? 3.628 8.682 -33.019 1.00 93.19 207 ARG A O 1
ATOM 1687 N N . CYS A 1 208 ? 3.780 8.277 -35.218 1.00 95.12 208 CYS A N 1
ATOM 1688 C CA . CYS A 1 208 ? 5.167 7.803 -35.178 1.00 95.12 208 CYS A CA 1
ATOM 1689 C C . CYS A 1 208 ? 6.126 8.888 -34.670 1.00 95.12 208 CYS A C 1
ATOM 1691 O O . CYS A 1 208 ? 7.024 8.606 -33.877 1.00 95.12 208 CYS A O 1
ATOM 1693 N N . ARG A 1 209 ? 5.909 10.145 -35.075 1.00 94.25 209 ARG A N 1
ATOM 1694 C CA . ARG A 1 209 ? 6.691 11.294 -34.599 1.00 94.25 209 ARG A CA 1
ATOM 1695 C C . ARG A 1 209 ? 6.484 11.565 -33.109 1.00 94.25 209 ARG A C 1
ATOM 1697 O O . ARG A 1 209 ? 7.458 11.751 -32.380 1.00 94.25 209 ARG A O 1
ATOM 1704 N N . ASP A 1 210 ? 5.239 11.529 -32.640 1.00 92.88 210 ASP A N 1
ATOM 1705 C CA . ASP A 1 210 ? 4.916 11.695 -31.217 1.00 92.88 210 ASP A CA 1
ATOM 1706 C C . ASP A 1 210 ? 5.565 10.588 -30.363 1.00 92.88 210 ASP A C 1
ATOM 1708 O O . ASP A 1 210 ? 6.115 10.854 -29.290 1.00 92.88 210 ASP A O 1
ATOM 1712 N N . TRP A 1 211 ? 5.591 9.355 -30.876 1.00 92.25 211 TRP A N 1
ATOM 1713 C CA . TRP A 1 211 ? 6.295 8.232 -30.259 1.00 92.25 211 TRP A CA 1
ATOM 1714 C C . TRP A 1 211 ? 7.814 8.427 -30.207 1.00 92.25 211 TRP A C 1
ATOM 1716 O O . TRP A 1 211 ? 8.417 8.234 -29.145 1.00 92.25 211 TRP A O 1
ATOM 1726 N N . ALA A 1 212 ? 8.430 8.857 -31.311 1.00 92.81 212 ALA A N 1
ATOM 1727 C CA . ALA A 1 212 ? 9.863 9.142 -31.369 1.00 92.81 212 ALA A CA 1
ATOM 1728 C C . ALA A 1 212 ? 10.264 10.210 -30.335 1.00 92.81 212 ALA A C 1
ATOM 1730 O O . ALA A 1 212 ? 11.187 9.993 -29.545 1.00 92.81 212 ALA A O 1
ATOM 1731 N N . ARG A 1 213 ? 9.506 11.312 -30.244 1.00 90.50 213 ARG A N 1
ATOM 1732 C CA . ARG A 1 213 ? 9.690 12.354 -29.214 1.00 90.50 213 ARG A CA 1
ATOM 1733 C C . ARG A 1 213 ? 9.582 11.806 -27.797 1.00 90.50 213 ARG A C 1
ATOM 1735 O O . ARG A 1 213 ? 10.389 12.142 -26.926 1.00 90.50 213 ARG A O 1
ATOM 1742 N N . SER A 1 214 ? 8.584 10.962 -27.549 1.00 87.00 214 SER A N 1
ATOM 1743 C CA . SER A 1 214 ? 8.330 10.395 -26.222 1.00 87.00 214 SER A CA 1
ATOM 1744 C C . SER A 1 214 ? 9.497 9.534 -25.721 1.00 87.00 214 SER A C 1
ATOM 1746 O O . SER A 1 214 ? 9.911 9.649 -24.564 1.00 87.00 214 SER A O 1
ATOM 1748 N N . ILE A 1 215 ? 10.081 8.713 -26.599 1.00 84.94 215 ILE A N 1
ATOM 1749 C CA . ILE A 1 215 ? 11.240 7.876 -26.263 1.00 84.94 215 ILE A CA 1
ATOM 1750 C C . ILE A 1 215 ? 12.523 8.706 -26.117 1.00 84.94 215 ILE A C 1
ATOM 1752 O O . ILE A 1 215 ? 13.261 8.515 -25.145 1.00 84.94 215 ILE A O 1
ATOM 1756 N N . LEU A 1 216 ? 12.773 9.661 -27.018 1.00 85.12 216 LEU A N 1
ATOM 1757 C CA . LEU A 1 216 ? 13.986 10.491 -26.988 1.00 85.12 216 LEU A CA 1
ATOM 1758 C C . LEU A 1 216 ? 14.025 11.445 -25.784 1.00 85.12 216 LEU A C 1
ATOM 1760 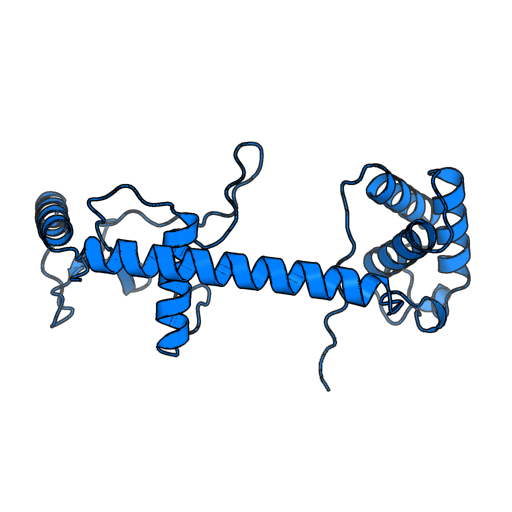O O . LEU A 1 216 ? 15.085 11.660 -25.200 1.00 85.12 216 LEU A O 1
ATOM 1764 N N . SER A 1 217 ? 12.868 11.931 -25.328 1.00 81.12 217 SER A N 1
ATOM 1765 C CA . SER A 1 217 ? 12.739 12.746 -24.108 1.00 81.12 217 SER A CA 1
ATOM 1766 C C . SER A 1 217 ? 12.900 11.955 -22.794 1.00 81.12 217 SER A C 1
ATOM 1768 O O . SER A 1 217 ? 12.700 12.508 -21.713 1.00 81.12 217 SER A O 1
ATOM 1770 N N . ARG A 1 218 ? 13.264 10.659 -22.854 1.00 63.59 218 ARG A N 1
ATOM 1771 C CA . ARG A 1 218 ? 13.454 9.723 -21.717 1.00 63.59 218 ARG A CA 1
ATOM 1772 C C . ARG A 1 218 ? 12.212 9.500 -20.840 1.00 63.59 218 ARG A C 1
ATOM 1774 O O . ARG A 1 218 ? 12.329 8.881 -19.780 1.00 63.59 218 ARG A O 1
ATOM 1781 N N . SER A 1 219 ? 11.034 9.944 -21.276 1.00 54.34 219 SER A N 1
ATOM 1782 C CA . SER A 1 219 ? 9.814 9.953 -20.456 1.00 54.34 219 SER A CA 1
ATOM 1783 C C . SER A 1 219 ? 8.994 8.659 -20.529 1.00 54.34 219 SER A C 1
ATOM 1785 O O . SER A 1 219 ? 8.141 8.436 -19.671 1.00 54.34 219 SER A O 1
ATOM 1787 N N . TYR A 1 220 ? 9.250 7.767 -21.495 1.00 52.09 220 TYR A N 1
ATOM 1788 C CA . TYR A 1 220 ? 8.391 6.599 -21.712 1.00 52.09 220 TYR A CA 1
ATOM 1789 C C . TYR A 1 220 ? 9.139 5.278 -21.970 1.00 52.09 220 TYR A C 1
ATOM 1791 O O . TYR A 1 220 ? 10.167 5.234 -22.641 1.00 52.09 220 TYR A O 1
ATOM 1799 N N . LYS A 1 221 ? 8.585 4.176 -21.437 1.00 56.31 221 LYS A N 1
ATOM 1800 C CA . LYS A 1 221 ? 8.949 2.781 -21.742 1.00 56.31 221 LYS A CA 1
ATOM 1801 C C . LYS A 1 221 ? 7.668 2.002 -22.082 1.00 56.31 221 LYS A C 1
ATOM 1803 O O . LYS A 1 221 ? 6.738 2.062 -21.273 1.00 56.31 221 LYS A O 1
ATOM 1808 N N . PRO A 1 222 ? 7.602 1.260 -23.204 1.00 53.62 222 PRO A N 1
ATOM 1809 C CA . PRO A 1 222 ? 6.395 0.528 -23.588 1.00 53.62 222 PRO A CA 1
ATOM 1810 C C . PRO A 1 222 ? 5.996 -0.548 -22.572 1.00 53.62 222 PRO A C 1
ATOM 1812 O O . PRO A 1 222 ? 6.836 -1.133 -21.877 1.00 53.62 222 PRO A O 1
ATOM 1815 N N . ARG A 1 223 ? 4.682 -0.794 -22.467 1.00 49.69 223 ARG A N 1
ATOM 1816 C CA . ARG A 1 223 ? 4.118 -1.826 -21.586 1.00 49.69 223 ARG A CA 1
ATOM 1817 C C . ARG A 1 223 ? 4.491 -3.209 -22.115 1.00 49.69 223 ARG A C 1
ATOM 1819 O O . ARG A 1 223 ? 4.353 -3.487 -23.303 1.00 49.69 223 ARG A O 1
ATOM 1826 N N . ARG A 1 224 ? 4.936 -4.098 -21.223 1.00 48.31 224 ARG A N 1
ATOM 1827 C CA . ARG A 1 224 ? 5.179 -5.504 -21.579 1.00 48.31 224 ARG A CA 1
ATOM 1828 C C . ARG A 1 224 ? 3.873 -6.138 -22.053 1.00 48.31 224 ARG A C 1
ATOM 1830 O O . ARG A 1 224 ? 2.862 -5.984 -21.372 1.00 48.31 224 ARG A O 1
ATOM 1837 N N . ARG A 1 225 ? 3.918 -6.878 -23.166 1.00 42.25 225 ARG A N 1
ATOM 1838 C CA . ARG A 1 225 ? 2.836 -7.784 -23.565 1.00 42.25 225 ARG A CA 1
ATOM 1839 C C . ARG A 1 225 ? 2.619 -8.779 -22.424 1.00 42.25 225 ARG A C 1
ATOM 1841 O O . ARG A 1 225 ? 3.494 -9.595 -22.137 1.00 42.25 225 ARG A O 1
ATOM 1848 N N . GLU A 1 226 ? 1.490 -8.674 -21.732 1.00 37.53 226 GLU A N 1
ATOM 1849 C CA . GLU A 1 226 ? 1.032 -9.749 -20.860 1.00 37.53 226 GLU A CA 1
ATOM 1850 C C . GLU A 1 226 ? 0.587 -10.881 -21.782 1.00 37.53 226 GLU A C 1
ATOM 1852 O O . GLU A 1 226 ? -0.344 -10.721 -22.573 1.00 37.53 226 GLU A O 1
ATOM 1857 N N . GLY A 1 227 ? 1.308 -12.003 -21.749 1.00 37.47 227 GLY A N 1
ATOM 1858 C CA . GLY A 1 227 ? 0.850 -13.215 -22.407 1.00 37.47 227 GLY A CA 1
ATOM 1859 C C . GLY A 1 227 ? -0.493 -13.585 -21.796 1.00 37.47 227 GLY A C 1
ATOM 1860 O O . GLY A 1 227 ? -0.550 -13.950 -20.623 1.00 37.47 227 GLY A O 1
ATOM 1861 N N . LYS A 1 228 ? -1.577 -13.453 -22.565 1.00 31.84 228 LYS A N 1
ATOM 1862 C CA . LYS A 1 228 ? -2.823 -14.136 -22.232 1.00 31.84 228 LYS A CA 1
ATOM 1863 C C . LYS A 1 228 ? -2.502 -15.624 -22.320 1.00 31.84 228 LYS A C 1
ATOM 1865 O O . LYS A 1 228 ? -2.296 -16.136 -23.417 1.00 31.84 228 LYS A O 1
ATOM 1870 N N . GLY A 1 229 ? -2.343 -16.254 -21.157 1.00 33.62 229 GLY A N 1
ATOM 1871 C CA . GLY A 1 229 ? -2.213 -17.699 -21.052 1.00 33.62 229 GLY A CA 1
ATOM 1872 C C . GLY A 1 229 ? -3.391 -18.347 -21.767 1.00 33.62 229 GLY A C 1
ATOM 1873 O O . GLY A 1 229 ? -4.538 -17.961 -21.533 1.00 33.62 229 GLY A O 1
ATOM 1874 N N . SER A 1 230 ? -3.065 -19.242 -22.695 1.00 31.53 230 SER A N 1
ATOM 1875 C CA . SER A 1 230 ? -3.958 -20.330 -23.091 1.00 31.53 230 SER A CA 1
ATOM 1876 C C . SER A 1 230 ? -3.977 -21.373 -21.983 1.00 31.53 230 SER A C 1
ATOM 1878 O O . SER A 1 230 ? -2.919 -21.521 -21.325 1.00 31.53 230 SER A O 1
#

pLDDT: mean 80.73, std 15.79, range [31.53, 96.06]

Secondary structure (DSSP, 8-state):
-PPEEEE-TTT--EEEE----S---HHHHHHHHHHHHHHTT---BTTTB--SS-SSPP-SSS---PPPPPPTT-TT-EEE-TTT--EEE--HHHHHHHHHHHHHT--HHHHHHHHHHHHHHHHHHHHHHHHHHHHHTTTT--TT-GGG----STT-HHHHHHHHHHHHHHTS---SHHHHHHHHHHHHHHSTTHHHH-TTGGGHHHHHHHHHHHHHTT---PPP------

Sequence (230 aa):
MRPLIVRSSDSKGLHVYYPIPITVSSYYLSKTAQHALESAGFKLSSGQLELFPNAKRYDPDGRTSFRAHRLPLLKGSFLLHPQTFEPYSNTLSDFLSAWNLCSENQDSDQLITSIAQTKEREKAHRRSRYQRGRSRSKEGSNLYDLSHLRWSGAGQTNDLLGYATWDGYAFQGLRTEESLSAWVVEWARNAPGYEEYCDHKYEIDRRCRDWARSILSRSYKPRRREGKGS

Foldseek 3Di:
DDWWWKQDQPLSDIDTHQQALDDDDQLLLQLLVVVVCVVVVHDDDPPPHHDPQHNFDDDPVDPGPGDDDDDGLDPRMFTADRPPRDGDDSDPVVVVVVSVVSNVPDPNVVSVVSSVVSVVVVVVVVVVVVVVVVVCVVVPPLLLPLVPDAQDAEPCLLQNLLSQLCCCVPPVVDQDLVSSLVSSLVSLVPGHCSVPHPPCPVCSSVSNSVSNVCVNVVNDHHDRPDPPDD